Protein AF-A0A1B7MNK1-F1 (afdb_monomer)

pLDDT: mean 78.41, std 19.13, range [35.47, 97.81]

Organism: NCBI:txid1314800

Secondary structure (DSSP, 8-state):
-------------------------------PPPPPPGGGSPPSSHHHHHHHHHHHHHHHS-SSSHHHHHHHHSTTHHHHHHHHHHHHHHHHHHHHHHHHHHHHHHHHS--SSTT--TTSHHHHHHHHHHHHHHHHHHHHHHHHHHHHHHHTSHHHHHHHHH-HHHHHHHHHHHHHHHHHHHHHHHHHHHHHHHHHHH-S-HHHHHHHHHHHHHHHHHHHHHHS-HHHHHHHHHHHHS--------------------PPPP----------------PPPP-

Nearest PDB structures (foldseek):
  8dt0-assembly1_A  TM=6.162E-01  e=4.911E-01  synthetic construct

Solvent-accessible surface area (backbone atoms only — not comparable to full-atom values): 17306 Å² total; per-residue (Å²): 139,83,86,81,78,82,84,80,84,82,81,77,84,82,82,88,80,75,85,74,77,84,72,79,78,70,75,76,79,80,72,76,77,79,74,82,60,77,90,75,53,75,58,92,53,68,69,63,28,50,54,47,30,51,50,33,27,73,63,69,74,31,67,59,65,60,66,62,50,53,38,65,66,42,88,62,27,59,46,50,49,51,51,52,48,52,54,52,50,52,55,49,48,54,53,43,51,51,52,37,51,54,36,50,49,60,74,75,48,77,61,93,44,91,48,44,52,48,79,40,72,68,27,39,51,31,31,53,51,17,39,53,32,28,52,50,17,50,54,43,43,53,50,46,53,64,52,46,64,62,53,56,40,69,71,49,43,58,54,36,76,73,33,68,66,60,39,52,52,50,50,50,61,66,35,48,31,58,50,30,40,52,53,15,53,51,29,40,51,48,19,53,48,51,22,23,66,70,23,76,40,68,66,48,30,52,49,46,52,50,51,50,54,49,52,50,50,52,50,51,57,70,67,52,53,70,71,54,53,56,52,48,49,43,65,76,66,61,76,73,80,82,82,76,76,92,74,90,81,90,78,92,79,82,92,76,92,79,82,86,77,86,81,84,82,83,82,82,81,84,81,82,82,82,80,83,83,84,82,80,87,78,135

Radius of gyration: 29.91 Å; Cα contacts (8 Å, |Δi|>4): 159; chains: 1; bounding box: 69×70×80 Å

Sequence (283 aa):
MSSIIPYETIKHPIDENEALPLHKTRKPHVKRPKPLPVHWAPPPSFLPRVIFHTTCFCLTFHTTLDFMWEIFKEPKGWENFHVQYLVQLNQLSTVQGLVLTTVAVFITTSPPLKQINYGADSPYLLLSESLVFSLFGLLFQLYTSVVGQSYQKKKTFKALKRNRWLFLCHIMILSIPVYLFGISLLLLIFAISVTGFLSSSTSAKIFTGGTFALLFACLFASILPSPFYTRLYGLLWGKRNCDDNDSDDESDGEIHHEKGAGATVTVTTHEIHLKASSDPPSP

Foldseek 3Di:
DDDDDDDDDDDDDDPPDDPDPPPPPPPPPPDDDDDDDPVQDQDPDDPSNVVQQVLCCLLPVGSGCVVVVVLVVDDCSLLVVLVVLLVVLVVLLVVLVVLLVVLVCLQVDADPDPLQGLVPPQLNVLSVLLNVLSVVLNVLSVVCNVVSVVCSDPVNVVVCVVDVVSVSVNSVSSCSSVVSSVSSVVSNLVSQLVRQCSGPDPVSVCVNVVVVVVVVVVVVVVPPDPVVVVVVCCVVPVDPPPPDDDDDDDDDDDDDDDDDDDDDDDDDDDDDDDDDDDDDDDD

Mean predicted aligned error: 14.41 Å

Structure (mmCIF, N/CA/C/O backbone):
data_AF-A0A1B7MNK1-F1
#
_entry.id   AF-A0A1B7MNK1-F1
#
loop_
_atom_site.group_PDB
_atom_site.id
_atom_site.type_symbol
_atom_site.label_atom_id
_atom_site.label_alt_id
_atom_site.label_comp_id
_atom_site.label_asym_id
_atom_site.label_entity_id
_atom_site.label_seq_id
_atom_site.pdbx_PDB_ins_code
_atom_site.Cartn_x
_atom_site.Cartn_y
_atom_site.Cartn_z
_atom_site.occupancy
_atom_site.B_iso_or_equiv
_atom_site.auth_seq_id
_atom_site.auth_comp_id
_atom_site.auth_asym_id
_atom_site.auth_atom_id
_atom_site.pdbx_PDB_model_num
ATOM 1 N N . MET A 1 1 ? -26.422 45.254 -9.678 1.00 40.84 1 MET A N 1
ATOM 2 C CA . MET A 1 1 ? -26.303 46.122 -8.487 1.00 40.84 1 MET A CA 1
ATOM 3 C C . MET A 1 1 ? -25.877 45.237 -7.329 1.00 40.84 1 MET A C 1
ATOM 5 O O . MET A 1 1 ? -26.691 44.466 -6.846 1.00 40.84 1 MET A O 1
ATOM 9 N N . SER A 1 2 ? -24.582 45.236 -7.004 1.00 38.94 2 SER A N 1
ATOM 10 C CA . SER A 1 2 ? -23.985 44.346 -6.000 1.00 38.94 2 SER A CA 1
ATOM 11 C C . SER A 1 2 ? -23.776 45.139 -4.713 1.00 38.94 2 SER A C 1
ATOM 13 O O . SER A 1 2 ? -23.082 46.155 -4.743 1.00 38.94 2 SER A O 1
ATOM 15 N N . SER A 1 3 ? -24.425 44.740 -3.616 1.00 47.97 3 SER A N 1
ATOM 16 C CA . SER A 1 3 ? -24.285 45.408 -2.320 1.00 47.97 3 SER A CA 1
ATOM 17 C C . SER A 1 3 ? -23.033 44.898 -1.612 1.00 47.97 3 SER A C 1
ATOM 19 O O . SER A 1 3 ? -22.971 43.743 -1.191 1.00 47.97 3 SER A O 1
ATOM 21 N N . ILE A 1 4 ? -22.040 45.770 -1.484 1.00 52.22 4 ILE A N 1
ATOM 22 C CA . ILE A 1 4 ? -20.847 45.548 -0.671 1.00 52.22 4 ILE A CA 1
ATOM 23 C C . ILE A 1 4 ? -21.253 45.794 0.786 1.00 52.22 4 ILE A C 1
ATOM 25 O O . ILE A 1 4 ? -21.634 46.908 1.140 1.00 52.22 4 ILE A O 1
ATOM 29 N N . ILE A 1 5 ? -21.222 44.748 1.613 1.00 56.06 5 ILE A N 1
ATOM 30 C CA . ILE A 1 5 ? -21.442 44.851 3.060 1.00 56.06 5 ILE A CA 1
ATOM 31 C C . ILE A 1 5 ? -20.101 45.250 3.699 1.00 56.06 5 ILE A C 1
ATOM 33 O O . ILE A 1 5 ? -19.109 44.552 3.476 1.00 56.06 5 ILE A O 1
ATOM 37 N N . PRO A 1 6 ? -20.026 46.359 4.454 1.00 58.28 6 PRO A N 1
ATOM 38 C CA . PRO A 1 6 ? -18.800 46.773 5.119 1.00 58.28 6 PRO A CA 1
ATOM 39 C C . PRO A 1 6 ? -18.546 45.900 6.354 1.00 58.28 6 PRO A C 1
ATOM 41 O O . PRO A 1 6 ? -19.451 45.642 7.145 1.00 58.28 6 PRO A O 1
ATOM 44 N N . TYR A 1 7 ? -17.304 45.449 6.519 1.00 48.06 7 TYR A N 1
ATOM 45 C CA . TYR A 1 7 ? -16.867 44.727 7.710 1.00 48.06 7 TYR A CA 1
ATOM 46 C C . TYR A 1 7 ? -16.604 45.724 8.848 1.00 48.06 7 TYR A C 1
ATOM 48 O O . TYR A 1 7 ? -15.713 46.566 8.746 1.00 48.06 7 TYR A O 1
ATOM 56 N N . GLU A 1 8 ? -17.387 45.633 9.925 1.00 56.28 8 GLU A N 1
ATOM 57 C CA . GLU A 1 8 ? -17.136 46.345 11.180 1.00 56.28 8 GLU A CA 1
ATOM 58 C C . GLU A 1 8 ? -15.949 45.721 11.925 1.00 56.28 8 GLU A C 1
ATOM 60 O O . GLU A 1 8 ? -15.958 44.551 12.314 1.00 56.28 8 GLU A O 1
ATOM 65 N N . THR A 1 9 ? -14.922 46.534 12.154 1.00 58.75 9 THR A N 1
ATOM 66 C CA . THR A 1 9 ? -13.765 46.202 12.985 1.00 58.75 9 THR A CA 1
ATOM 67 C C . THR A 1 9 ? -14.150 46.301 14.463 1.00 58.75 9 THR A C 1
ATOM 69 O O . THR A 1 9 ? -14.104 47.379 15.058 1.00 58.75 9 THR A O 1
ATOM 72 N N . ILE A 1 10 ? -14.517 45.173 15.073 1.00 57.78 10 ILE A N 1
ATOM 73 C CA . ILE A 1 10 ? -14.761 45.069 16.518 1.00 57.78 10 ILE A CA 1
ATOM 74 C C . ILE A 1 10 ? -13.413 45.128 17.251 1.00 57.78 10 ILE A C 1
ATOM 76 O O . ILE A 1 10 ? -12.628 44.181 17.226 1.00 57.78 10 ILE A O 1
ATOM 80 N N . LYS A 1 11 ? -13.136 46.256 17.914 1.00 50.50 11 LYS A N 1
ATOM 81 C CA . LYS A 1 11 ? -12.037 46.391 18.880 1.00 50.50 11 LYS A CA 1
ATOM 82 C C . LYS A 1 11 ? -12.485 45.801 20.217 1.00 50.50 11 LYS A C 1
ATOM 84 O O . LYS A 1 11 ? -13.277 46.420 20.921 1.00 50.50 11 LYS A O 1
ATOM 89 N N . HIS A 1 12 ? -11.974 44.624 20.570 1.00 48.66 12 HIS A N 1
ATOM 90 C CA . HIS A 1 12 ? -12.093 44.111 21.933 1.00 48.66 12 HIS A CA 1
ATOM 91 C C . HIS A 1 12 ? -11.050 44.788 22.840 1.00 48.66 12 HIS A C 1
ATOM 93 O O . HIS A 1 12 ? -9.867 44.786 22.489 1.00 48.66 12 HIS A O 1
ATOM 99 N N . PRO A 1 13 ? -11.453 45.373 23.982 1.00 59.75 13 PRO A N 1
ATOM 100 C CA . PRO A 1 13 ? -10.511 45.820 24.997 1.00 59.75 13 PRO A CA 1
ATOM 101 C C . PRO A 1 13 ? -9.833 44.600 25.631 1.00 59.75 13 PRO A C 1
ATOM 103 O O . PRO A 1 13 ? -10.493 43.639 26.026 1.00 59.75 13 PRO A O 1
ATOM 106 N N . ILE A 1 14 ? -8.504 44.636 25.671 1.00 49.47 14 ILE A N 1
ATOM 107 C CA . ILE A 1 14 ? -7.670 43.665 26.376 1.00 49.47 14 ILE A CA 1
ATOM 108 C C . ILE A 1 14 ? -7.690 44.076 27.849 1.00 49.47 14 ILE A C 1
ATOM 110 O O . ILE A 1 14 ? -7.059 45.064 28.218 1.00 49.47 14 ILE A O 1
ATOM 114 N N . ASP A 1 15 ? -8.443 43.342 28.668 1.00 49.81 15 ASP A N 1
ATOM 115 C CA . ASP A 1 15 ? -8.339 43.408 30.126 1.00 49.81 15 ASP A CA 1
ATOM 116 C C . ASP A 1 15 ? -7.044 42.696 30.555 1.00 49.81 15 ASP A C 1
ATOM 118 O O . ASP A 1 15 ? -6.983 41.477 30.728 1.00 49.81 15 ASP A O 1
ATOM 122 N N . GLU A 1 16 ? -5.970 43.471 30.694 1.00 56.06 16 GLU A N 1
ATOM 123 C CA . GLU A 1 16 ? -4.826 43.110 31.527 1.00 56.06 16 GLU A CA 1
ATOM 124 C C . GLU A 1 16 ? -5.269 43.238 32.987 1.00 56.06 16 GLU A C 1
ATOM 126 O O . GLU A 1 16 ? -5.328 44.357 33.483 1.00 56.06 16 GLU A O 1
ATOM 131 N N . ASN A 1 17 ? -5.647 42.134 33.647 1.00 55.41 17 ASN A N 1
ATOM 132 C CA . ASN A 1 17 ? -5.509 41.877 35.098 1.00 55.41 17 ASN A CA 1
ATOM 133 C C . ASN A 1 17 ? -6.449 40.746 35.566 1.00 55.41 17 ASN A C 1
ATOM 135 O O . ASN A 1 17 ? -7.347 40.956 36.377 1.00 55.41 17 ASN A O 1
ATOM 139 N N . GLU A 1 18 ? -6.199 39.508 35.135 1.00 47.47 18 GLU A N 1
ATOM 140 C CA . GLU A 1 18 ? -6.651 38.328 35.883 1.00 47.47 18 GLU A CA 1
ATOM 141 C C . GLU A 1 18 ? -5.433 37.480 36.252 1.00 47.47 18 GLU A C 1
ATOM 143 O O . GLU A 1 18 ? -4.894 36.707 35.459 1.00 47.47 18 GLU A O 1
ATOM 148 N N . ALA A 1 19 ? -4.969 37.659 37.489 1.00 52.66 19 ALA A N 1
ATOM 149 C CA . ALA A 1 19 ? -3.999 36.777 38.112 1.00 52.66 19 ALA A CA 1
ATOM 150 C C . ALA A 1 19 ? -4.615 35.373 38.222 1.00 52.66 19 ALA A C 1
ATOM 152 O O . ALA A 1 19 ? -5.441 35.104 39.096 1.00 52.66 19 ALA A O 1
ATOM 153 N N . LEU A 1 20 ? -4.224 34.487 37.301 1.00 51.88 20 LEU A N 1
ATOM 154 C CA . LEU A 1 20 ? -4.675 33.101 37.263 1.00 51.88 20 LEU A CA 1
ATOM 155 C C . LEU A 1 20 ? -4.363 32.406 38.602 1.00 51.88 20 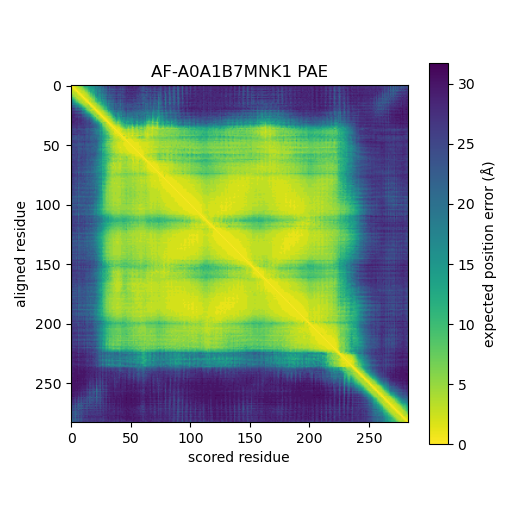LEU A C 1
ATOM 157 O O . LEU A 1 20 ? -3.194 32.341 39.000 1.00 51.88 20 LEU A O 1
ATOM 161 N N . PRO A 1 21 ? -5.361 31.822 39.288 1.00 51.44 21 PRO A N 1
ATOM 162 C CA . PRO A 1 21 ? -5.104 31.009 40.461 1.00 51.44 21 PRO A CA 1
ATOM 163 C C . PRO A 1 21 ? -4.260 29.801 40.052 1.00 51.44 21 PRO A C 1
ATOM 165 O O . PRO A 1 21 ? -4.599 29.063 39.124 1.00 51.44 21 PRO A O 1
ATOM 168 N N . LEU A 1 22 ? -3.148 29.614 40.767 1.00 56.94 22 LEU A N 1
ATOM 169 C CA . LEU A 1 22 ? -2.200 28.515 40.628 1.00 56.94 22 LEU A CA 1
ATOM 170 C C . LEU A 1 22 ? -2.946 27.175 40.767 1.00 56.94 22 LEU A C 1
ATOM 172 O O . LEU A 1 22 ? -3.154 26.649 41.864 1.00 56.94 22 LEU A O 1
ATOM 176 N N . HIS A 1 23 ? -3.407 26.642 39.636 1.00 49.22 23 HIS A N 1
ATOM 177 C CA . HIS A 1 23 ? -4.161 25.403 39.563 1.00 49.22 23 HIS A CA 1
ATOM 178 C C . HIS A 1 23 ? -3.249 24.261 40.012 1.00 49.22 23 HIS A C 1
ATOM 180 O O . HIS A 1 23 ? -2.377 23.799 39.279 1.00 49.22 23 HIS A O 1
ATOM 186 N N . LYS A 1 24 ? -3.463 23.802 41.247 1.00 53.22 24 LYS A N 1
ATOM 187 C CA . LYS A 1 24 ? -2.860 22.599 41.823 1.00 53.22 24 LYS A CA 1
ATOM 188 C C . LYS A 1 24 ? -3.076 21.444 40.841 1.00 53.22 24 LYS A C 1
ATOM 190 O O . LYS A 1 24 ? -4.183 20.913 40.732 1.00 53.22 24 LYS A O 1
ATOM 195 N N . THR A 1 25 ? -2.033 21.089 40.094 1.00 50.47 25 THR A N 1
ATOM 196 C CA . THR A 1 25 ? -2.020 20.029 39.084 1.00 50.47 25 THR A CA 1
ATOM 197 C C . THR A 1 25 ? -2.266 18.695 39.777 1.00 50.47 25 THR A C 1
ATOM 199 O O . THR A 1 25 ? -1.365 18.011 40.261 1.00 50.47 25 THR A O 1
ATOM 202 N N . ARG A 1 26 ? -3.547 18.334 39.880 1.00 49.62 26 ARG A N 1
ATOM 203 C CA . ARG A 1 26 ? -4.002 17.030 40.349 1.00 49.62 26 ARG A CA 1
ATOM 204 C C . ARG A 1 26 ? -3.436 15.999 39.382 1.00 49.62 26 ARG A C 1
ATOM 206 O O . ARG A 1 26 ? -3.915 15.897 38.256 1.00 49.62 26 ARG A O 1
ATOM 213 N N . LYS A 1 27 ? -2.398 15.271 39.816 1.00 50.72 27 LYS A N 1
ATOM 214 C CA . LYS A 1 27 ? -1.793 14.182 39.041 1.00 50.72 27 LYS A CA 1
ATOM 215 C C . LYS A 1 27 ? -2.929 13.298 38.511 1.00 50.72 27 LYS A C 1
ATOM 217 O O . LYS A 1 27 ? -3.708 12.793 39.328 1.00 50.72 27 LYS A O 1
ATOM 222 N N . PRO A 1 28 ? -3.096 13.170 37.183 1.00 58.56 28 PRO A N 1
ATOM 223 C CA . PRO A 1 28 ? -4.187 12.397 36.625 1.00 58.56 28 PRO A CA 1
ATOM 224 C C . PRO A 1 28 ? -4.051 10.973 37.151 1.00 58.56 28 PRO A C 1
ATOM 226 O O . PRO A 1 28 ? -3.015 10.332 36.986 1.00 58.56 28 PRO A O 1
ATOM 229 N N . HIS A 1 29 ? -5.085 10.495 37.845 1.00 55.25 29 HIS A N 1
ATOM 230 C CA . HIS A 1 29 ? -5.171 9.096 38.232 1.00 55.25 29 HIS A CA 1
ATOM 231 C C . HIS A 1 29 ? -5.071 8.266 36.953 1.00 55.25 29 HIS A C 1
ATOM 233 O O . HIS A 1 29 ? -6.020 8.219 36.167 1.00 55.25 29 HIS A O 1
ATOM 239 N N . VAL A 1 30 ? -3.918 7.627 36.749 1.00 63.84 30 VAL A N 1
ATOM 240 C CA . VAL A 1 30 ? -3.686 6.687 35.655 1.00 63.84 30 VAL A CA 1
ATOM 241 C C . VAL A 1 30 ? -4.587 5.485 35.919 1.00 63.84 30 VAL A C 1
ATOM 243 O O . VAL A 1 30 ? -4.240 4.552 36.644 1.00 63.84 30 VAL A O 1
ATOM 246 N N . LYS A 1 31 ? -5.819 5.546 35.407 1.00 66.12 31 LYS A N 1
ATOM 247 C CA . LYS A 1 31 ? -6.747 4.418 35.440 1.00 66.12 31 LYS A CA 1
ATOM 248 C C . LYS A 1 31 ? -6.097 3.304 34.635 1.00 66.12 31 LYS A C 1
ATOM 250 O O . LYS A 1 31 ? -5.937 3.443 33.425 1.00 66.12 31 LYS A O 1
ATOM 255 N N . ARG A 1 32 ? -5.722 2.212 35.312 1.00 64.56 32 ARG A N 1
ATOM 256 C CA . ARG A 1 32 ? -5.193 1.022 34.639 1.00 64.56 32 ARG A CA 1
ATOM 257 C C . ARG A 1 32 ? -6.151 0.629 33.506 1.00 64.56 32 ARG A C 1
ATOM 259 O O . ARG A 1 32 ? -7.367 0.583 33.738 1.00 64.56 32 ARG A O 1
ATOM 266 N N . PRO A 1 33 ? -5.638 0.378 32.293 1.00 62.59 33 PRO A N 1
ATOM 267 C CA . PRO A 1 33 ? -6.476 0.057 31.153 1.00 62.59 33 PRO A CA 1
ATOM 268 C C . PRO A 1 33 ? -7.289 -1.202 31.459 1.00 62.59 33 PRO A C 1
ATOM 270 O O . PRO A 1 33 ? -6.746 -2.234 31.844 1.00 62.59 33 PRO A O 1
ATOM 273 N N . LYS A 1 34 ? -8.617 -1.115 31.298 1.00 75.69 34 LYS A N 1
ATOM 274 C CA . LYS A 1 34 ? -9.491 -2.288 31.439 1.00 75.69 34 LYS A CA 1
ATOM 275 C C . LYS A 1 34 ? -9.033 -3.371 30.446 1.00 75.69 34 LYS A C 1
ATOM 277 O O . LYS A 1 34 ? -8.831 -3.022 29.275 1.00 75.69 34 LYS A O 1
ATOM 282 N N . PRO A 1 35 ? -8.877 -4.634 30.878 1.00 79.38 35 PRO A N 1
ATOM 283 C CA . PRO A 1 35 ? -8.404 -5.710 30.010 1.00 79.38 35 PRO A CA 1
ATOM 284 C C . PRO A 1 35 ? -9.359 -5.938 28.828 1.00 79.38 35 PRO A C 1
ATOM 286 O O . PRO A 1 35 ? -10.529 -5.533 28.878 1.00 79.38 35 PRO A O 1
ATOM 289 N N . LEU A 1 36 ? -8.860 -6.552 27.748 1.00 81.94 36 LEU A N 1
ATOM 290 C CA . LEU A 1 36 ? -9.720 -6.966 26.639 1.00 81.94 36 LEU A CA 1
ATOM 291 C C . LEU A 1 36 ? -10.778 -7.962 27.135 1.00 81.94 36 LEU A C 1
ATOM 293 O O . LEU A 1 36 ? -10.483 -8.800 27.991 1.00 81.94 36 LEU A O 1
ATOM 297 N N . PRO A 1 37 ? -12.010 -7.913 26.602 1.00 85.06 37 PRO A N 1
ATOM 298 C CA . PRO A 1 37 ? -13.009 -8.916 26.922 1.00 85.06 37 PRO A CA 1
ATOM 299 C C . PRO A 1 37 ? -12.541 -10.292 26.433 1.00 85.06 37 PRO A C 1
ATOM 301 O O . PRO A 1 37 ? -12.018 -10.411 25.328 1.00 85.06 37 PRO A O 1
ATOM 304 N N . VAL A 1 38 ? -12.806 -11.341 27.214 1.00 87.88 38 VAL A N 1
ATOM 305 C CA . VAL A 1 38 ? -12.334 -12.716 26.948 1.00 87.88 38 VAL A CA 1
ATOM 306 C C . VAL A 1 38 ? -12.685 -13.211 25.535 1.00 87.88 38 VAL A C 1
ATOM 308 O O . VAL A 1 38 ? -11.881 -13.879 24.896 1.00 87.88 38 VAL A O 1
ATOM 311 N N . HIS A 1 39 ? -13.841 -12.823 24.986 1.00 85.50 39 HIS A N 1
ATOM 312 C CA . HIS A 1 39 ? -14.271 -13.229 23.639 1.00 85.50 39 HIS A CA 1
ATOM 313 C C . HIS A 1 39 ? -13.462 -12.599 22.481 1.00 85.50 39 HIS A C 1
ATOM 315 O O . HIS A 1 39 ? -13.566 -13.046 21.335 1.00 85.50 39 HIS A O 1
ATOM 321 N N . TRP A 1 40 ? -12.640 -11.583 22.761 1.00 84.19 40 TRP A N 1
ATOM 322 C CA . TRP A 1 40 ? -11.712 -10.974 21.800 1.00 84.19 40 TRP A CA 1
ATOM 323 C C . TRP A 1 40 ? -10.315 -11.599 21.831 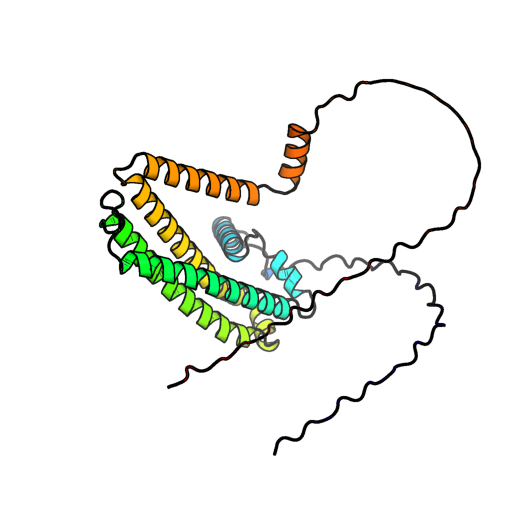1.00 84.19 40 TRP A C 1
ATOM 325 O O . TRP A 1 40 ? -9.516 -11.322 20.937 1.00 84.19 40 TRP A O 1
ATOM 335 N N . ALA A 1 41 ? -10.025 -12.460 22.811 1.00 87.00 41 ALA A N 1
ATOM 336 C CA . ALA A 1 41 ? -8.741 -13.139 22.911 1.00 87.00 41 ALA A CA 1
ATOM 337 C C . ALA A 1 41 ? -8.488 -14.043 21.686 1.00 87.00 41 ALA A C 1
ATOM 339 O O . ALA A 1 41 ? -9.436 -14.572 21.089 1.00 87.00 41 ALA A O 1
ATOM 340 N N . PRO A 1 42 ? -7.226 -14.232 21.266 1.00 87.19 42 PRO A N 1
ATOM 341 C CA . PRO A 1 42 ? -6.898 -15.171 20.200 1.00 87.19 42 PRO A CA 1
ATOM 342 C C . PRO A 1 42 ? -7.420 -16.579 20.538 1.00 87.19 42 PRO A C 1
ATOM 344 O O . PRO A 1 42 ? -7.437 -16.964 21.710 1.00 87.19 42 PRO A O 1
ATOM 347 N N . PRO A 1 43 ? -7.867 -17.354 19.535 1.00 88.75 43 PRO A N 1
ATOM 348 C CA . PRO A 1 43 ? -8.314 -18.721 19.769 1.00 88.75 43 PRO A CA 1
ATOM 349 C C . PRO A 1 43 ? -7.177 -19.565 20.382 1.00 88.75 43 PRO A C 1
ATOM 351 O O . PRO A 1 43 ? -5.999 -19.347 20.074 1.00 88.75 43 PRO A O 1
ATOM 354 N N . PRO A 1 44 ? -7.497 -20.527 21.267 1.00 91.06 44 PRO A N 1
ATOM 355 C CA . PRO A 1 44 ? -6.480 -21.268 22.007 1.00 91.06 44 PRO A CA 1
ATOM 356 C C . PRO A 1 44 ? -5.662 -22.207 21.112 1.00 91.06 44 PRO A C 1
ATOM 358 O O . PRO A 1 44 ? -4.483 -22.416 21.389 1.00 91.06 44 PRO A O 1
ATOM 361 N N . SER A 1 45 ? -6.244 -22.725 20.029 1.00 94.56 45 SER A N 1
ATOM 362 C CA . SER A 1 45 ? -5.595 -23.648 19.095 1.00 94.56 45 SER A CA 1
ATOM 363 C C . SER A 1 45 ? -4.563 -22.960 18.193 1.00 94.56 45 SER A C 1
ATOM 365 O O . SER A 1 45 ? -4.743 -21.819 17.774 1.00 94.56 45 SER A O 1
ATOM 367 N N . PHE A 1 46 ? -3.475 -23.673 17.876 1.00 92.38 46 PHE A N 1
ATOM 368 C CA . PHE A 1 46 ? -2.315 -23.128 17.157 1.00 92.38 46 PHE A CA 1
ATOM 369 C C . PHE A 1 46 ? -2.667 -22.572 15.770 1.00 92.38 46 PHE A C 1
ATOM 371 O O . PHE A 1 46 ? -2.395 -21.412 15.481 1.00 92.38 46 PHE A O 1
ATOM 378 N N . LEU A 1 47 ? -3.323 -23.373 14.930 1.00 92.38 47 LEU A N 1
ATOM 379 C CA . LEU A 1 47 ? -3.613 -23.009 13.542 1.00 92.38 47 LEU A CA 1
ATOM 380 C C . LEU A 1 47 ? -4.506 -21.754 13.411 1.00 92.38 47 LEU A C 1
ATOM 382 O O . LEU A 1 47 ? -4.097 -20.802 12.746 1.00 92.38 47 LEU A O 1
ATOM 386 N N . PRO A 1 48 ? -5.664 -21.651 14.090 1.00 88.75 48 PRO A N 1
ATOM 387 C CA . PRO A 1 48 ? -6.465 -20.430 14.035 1.00 88.75 48 PRO A CA 1
ATOM 388 C C . PRO A 1 48 ? -5.825 -19.260 14.790 1.00 88.75 48 PRO A C 1
ATOM 390 O O . PRO A 1 48 ? -6.138 -18.112 14.483 1.00 88.75 48 PRO A O 1
ATOM 393 N N . ARG A 1 49 ? -4.917 -19.507 15.745 1.00 90.31 49 ARG A N 1
ATOM 394 C CA . ARG A 1 49 ? -4.122 -18.446 16.379 1.00 90.31 49 ARG A CA 1
ATOM 395 C C . ARG A 1 49 ? -3.160 -17.815 15.378 1.00 90.31 49 ARG A C 1
ATOM 397 O O . ARG A 1 49 ? -3.100 -16.592 15.306 1.00 90.31 49 ARG A O 1
ATOM 404 N N . VAL A 1 50 ? -2.454 -18.627 14.590 1.00 89.31 50 VAL A N 1
ATOM 405 C CA . VAL A 1 50 ? -1.578 -18.139 13.515 1.00 89.31 50 VAL A CA 1
ATOM 406 C C . VAL A 1 50 ? -2.395 -17.364 12.488 1.00 89.31 50 VAL A C 1
ATOM 408 O O . VAL A 1 50 ? -2.081 -16.209 12.239 1.00 89.31 50 VAL A O 1
ATOM 411 N N . ILE A 1 51 ? -3.502 -17.930 11.989 1.00 88.00 51 ILE A N 1
ATOM 412 C CA . ILE A 1 51 ? -4.388 -17.234 11.037 1.00 88.00 51 ILE A CA 1
ATOM 413 C C . ILE A 1 51 ? -4.868 -15.900 11.613 1.00 88.00 51 ILE A C 1
ATOM 415 O O . ILE A 1 51 ? -4.858 -14.890 10.913 1.00 88.00 51 ILE A O 1
ATOM 419 N N . PHE A 1 52 ? -5.261 -15.868 12.888 1.00 87.06 52 PHE A N 1
ATOM 420 C CA . PHE A 1 52 ? -5.701 -14.645 13.549 1.00 87.06 52 PHE A CA 1
ATOM 421 C C . PHE A 1 52 ? -4.587 -13.597 13.624 1.00 87.06 52 PHE A C 1
ATOM 423 O O . PHE A 1 52 ? -4.824 -12.455 13.245 1.00 87.06 52 PHE A O 1
ATOM 430 N N . HIS A 1 53 ? -3.379 -13.970 14.055 1.00 87.75 53 HIS A N 1
ATOM 431 C CA . HIS A 1 53 ? -2.249 -13.041 14.123 1.00 87.75 53 HIS A CA 1
ATOM 432 C C . HIS A 1 53 ? -1.802 -12.566 12.746 1.00 87.75 53 HIS A C 1
ATOM 434 O O . HIS A 1 53 ? -1.540 -11.380 12.592 1.00 87.75 53 HIS A O 1
ATOM 440 N N . THR A 1 54 ? -1.758 -13.449 11.748 1.00 85.19 54 THR A N 1
ATOM 441 C CA . THR A 1 54 ? -1.465 -13.074 10.362 1.00 85.19 54 THR A CA 1
ATOM 442 C C . THR A 1 54 ? -2.520 -12.111 9.843 1.00 85.19 54 THR A C 1
ATOM 444 O O . THR A 1 54 ? -2.172 -11.072 9.305 1.00 85.19 54 THR A O 1
ATOM 447 N N . THR A 1 55 ? -3.803 -12.394 10.075 1.00 84.75 55 THR A N 1
ATOM 448 C CA . THR A 1 55 ? -4.898 -11.505 9.668 1.00 84.75 55 THR A CA 1
ATOM 449 C C . THR A 1 55 ? -4.777 -10.151 10.361 1.00 84.75 55 THR A C 1
ATOM 451 O O . THR A 1 55 ? -4.800 -9.130 9.690 1.00 84.75 55 THR A O 1
ATOM 454 N N . CYS A 1 56 ? -4.579 -10.110 11.681 1.00 85.31 56 CYS A N 1
ATOM 455 C CA . CYS A 1 56 ? -4.359 -8.858 12.407 1.00 85.31 56 CYS A CA 1
ATOM 456 C C . CYS A 1 56 ? -3.141 -8.099 11.874 1.00 85.31 56 CYS A C 1
ATOM 458 O O . CYS A 1 56 ? -3.263 -6.923 11.558 1.00 85.31 56 CYS A O 1
ATOM 460 N N . PHE A 1 57 ? -2.010 -8.778 11.691 1.00 85.94 57 PHE A N 1
ATOM 461 C CA . PHE A 1 57 ? -0.788 -8.162 11.191 1.00 85.94 57 PHE A CA 1
ATOM 462 C C . PHE A 1 57 ? -0.974 -7.589 9.788 1.00 85.94 57 PHE A C 1
ATOM 464 O O . PHE A 1 57 ? -0.618 -6.444 9.546 1.00 85.94 57 PHE A O 1
ATOM 471 N N . CYS A 1 58 ? -1.581 -8.348 8.881 1.00 80.75 58 CYS A N 1
ATOM 472 C CA . CYS A 1 58 ? -1.911 -7.867 7.551 1.00 80.75 58 CYS A CA 1
ATOM 473 C C . CYS A 1 58 ? -2.789 -6.607 7.650 1.00 80.75 58 CYS A C 1
ATOM 475 O O . CYS A 1 58 ? -2.488 -5.598 7.016 1.00 80.75 58 CYS A O 1
ATOM 477 N N . LEU A 1 59 ? -3.840 -6.648 8.466 1.00 81.62 59 LEU A N 1
ATOM 478 C CA . LEU A 1 59 ? -4.865 -5.611 8.531 1.00 81.62 59 LEU A CA 1
ATOM 479 C C . LEU A 1 59 ? -4.439 -4.316 9.222 1.00 81.62 59 LEU A C 1
ATOM 481 O O . LEU A 1 59 ? -4.854 -3.238 8.804 1.00 81.62 59 LEU A O 1
ATOM 485 N N . THR A 1 60 ? -3.701 -4.421 10.323 1.00 79.44 60 THR A N 1
ATOM 486 C CA . THR A 1 60 ? -3.392 -3.290 11.206 1.00 79.44 60 THR A CA 1
ATOM 487 C C . THR A 1 60 ? -1.897 -3.055 11.363 1.00 79.44 60 THR A C 1
ATOM 489 O O . THR A 1 60 ? -1.524 -2.137 12.081 1.00 79.44 60 THR A O 1
ATOM 492 N N . PHE A 1 61 ? -1.037 -3.880 10.755 1.00 80.81 61 PHE A N 1
ATOM 493 C CA . PHE A 1 61 ? 0.405 -3.937 11.039 1.00 80.81 61 PHE A CA 1
ATOM 494 C C . PHE A 1 61 ? 0.734 -4.230 12.514 1.00 80.81 61 PHE A C 1
ATOM 496 O O . PHE A 1 61 ? 1.883 -4.125 12.940 1.00 80.81 61 PHE A O 1
ATOM 503 N N . HIS A 1 62 ? -0.259 -4.677 13.292 1.00 84.12 62 HIS A N 1
ATOM 504 C CA . HIS A 1 62 ? -0.109 -5.096 14.678 1.00 84.12 62 HIS A CA 1
ATOM 505 C C . HIS A 1 62 ? -0.491 -6.566 14.826 1.00 84.12 62 HIS A C 1
ATOM 507 O O . HIS A 1 62 ? -1.486 -7.040 14.284 1.00 84.12 62 HIS A O 1
ATOM 513 N N . THR A 1 63 ? 0.287 -7.306 15.609 1.00 82.31 63 THR A N 1
ATOM 514 C CA . THR A 1 63 ? 0.019 -8.727 15.865 1.00 82.31 63 THR A CA 1
ATOM 515 C C . THR A 1 63 ? -1.192 -8.939 16.773 1.00 82.31 63 THR A C 1
ATOM 517 O O . THR A 1 63 ? -1.771 -10.024 16.765 1.00 82.31 63 THR A O 1
ATOM 520 N N . THR A 1 64 ? -1.613 -7.929 17.540 1.00 84.44 64 THR A N 1
ATOM 521 C CA . THR A 1 64 ? -2.755 -8.007 18.459 1.00 84.44 64 THR A CA 1
ATOM 522 C C . THR A 1 64 ? -3.805 -6.936 18.162 1.00 84.44 64 THR A C 1
ATOM 524 O O . THR A 1 64 ? -3.536 -5.906 17.547 1.00 84.44 64 THR A O 1
ATOM 527 N N . LEU A 1 65 ? -5.036 -7.177 18.626 1.00 84.69 65 LEU A N 1
ATOM 528 C CA . LEU A 1 65 ? -6.138 -6.209 18.548 1.00 84.69 65 LEU A CA 1
ATOM 529 C C . LEU A 1 65 ? -6.102 -5.165 19.673 1.00 84.69 65 LEU A C 1
ATOM 531 O O . LEU A 1 65 ? -7.046 -4.386 19.804 1.00 84.69 65 LEU A O 1
ATOM 535 N N . ASP A 1 66 ? -5.044 -5.145 20.484 1.00 86.88 66 ASP A N 1
ATOM 536 C CA . ASP A 1 66 ? -4.956 -4.265 21.650 1.00 86.88 66 ASP A CA 1
ATOM 537 C C . ASP A 1 66 ? -4.999 -2.795 21.230 1.00 86.88 66 ASP A C 1
ATOM 539 O O . ASP A 1 66 ? -5.783 -2.028 21.784 1.00 86.88 66 ASP A O 1
ATOM 543 N N . PHE A 1 67 ? -4.278 -2.449 20.161 1.00 85.31 67 PHE A N 1
ATOM 544 C CA . PHE A 1 67 ? -4.307 -1.124 19.543 1.00 85.31 67 PHE A CA 1
ATOM 545 C C . PHE A 1 67 ? -5.730 -0.691 19.142 1.00 85.31 67 PHE A C 1
ATOM 547 O O . PHE A 1 67 ? -6.206 0.376 19.524 1.00 85.31 67 PHE A O 1
ATOM 554 N N . MET A 1 68 ? -6.472 -1.555 18.438 1.00 87.12 68 MET A N 1
ATOM 555 C CA . MET A 1 68 ? -7.859 -1.253 18.052 1.00 87.12 68 MET A CA 1
ATOM 556 C C . MET A 1 68 ? -8.780 -1.134 19.270 1.00 87.12 68 MET A C 1
ATOM 558 O O . MET A 1 68 ? -9.714 -0.331 19.286 1.00 87.12 68 MET A O 1
ATOM 562 N N . TRP A 1 69 ? -8.524 -1.919 20.316 1.00 87.94 69 TRP A N 1
ATOM 563 C CA . TRP A 1 69 ? -9.291 -1.840 21.551 1.00 87.94 69 TRP A CA 1
ATOM 564 C C . TRP A 1 69 ? -9.047 -0.534 22.311 1.00 87.94 69 TRP A C 1
ATOM 566 O O . TRP A 1 69 ? -9.979 -0.010 22.926 1.00 87.94 69 TRP A O 1
ATOM 576 N N . GLU A 1 70 ? -7.831 0.010 22.263 1.00 88.25 70 GLU A N 1
ATOM 577 C CA . GLU A 1 70 ? -7.513 1.335 22.805 1.00 88.25 70 GLU A CA 1
ATOM 578 C C . GLU A 1 70 ? -8.307 2.429 22.091 1.00 88.25 70 GLU A C 1
ATOM 580 O O . GLU A 1 70 ? -9.015 3.188 22.757 1.00 88.25 70 GLU A O 1
ATOM 585 N N . ILE A 1 71 ? -8.350 2.398 20.757 1.00 88.31 71 ILE A N 1
ATOM 586 C CA . ILE A 1 71 ? -9.181 3.306 19.948 1.00 88.31 71 ILE A CA 1
ATOM 587 C C . ILE A 1 71 ? -10.663 3.219 20.355 1.00 88.31 71 ILE A C 1
ATOM 589 O O . ILE A 1 71 ? -11.365 4.226 20.426 1.00 88.31 71 ILE A O 1
ATOM 593 N N . PHE A 1 72 ? -11.178 2.026 20.674 1.00 88.12 72 PHE A N 1
ATOM 594 C CA . PHE A 1 72 ? -12.585 1.863 21.077 1.00 88.12 72 PHE A CA 1
ATOM 595 C C . PHE A 1 72 ? -12.901 2.340 22.491 1.00 88.12 72 PHE A C 1
ATOM 597 O O . PHE A 1 72 ? -14.085 2.479 22.830 1.00 88.12 72 PHE A O 1
ATOM 604 N N . LYS A 1 73 ? -11.890 2.494 23.349 1.00 86.94 73 LYS A N 1
ATOM 605 C CA . LYS A 1 73 ? -12.069 3.012 24.710 1.00 86.94 73 LYS A CA 1
ATOM 606 C C . LYS A 1 73 ? -12.197 4.524 24.712 1.00 86.94 73 LYS A C 1
ATOM 608 O O . LYS A 1 73 ? -12.902 5.054 25.572 1.00 86.94 73 LYS A O 1
ATOM 613 N N . GLU A 1 74 ? -11.528 5.197 23.786 1.00 88.56 74 GLU A N 1
ATOM 614 C CA . GLU A 1 74 ? -11.563 6.647 23.707 1.00 88.56 74 GLU A CA 1
ATOM 615 C C . GLU A 1 74 ? -12.955 7.150 23.297 1.00 88.56 74 GLU A C 1
ATOM 617 O O . GLU A 1 74 ? -13.588 6.611 22.376 1.00 88.56 74 GLU A O 1
ATOM 622 N N . PRO A 1 75 ? -13.477 8.193 23.967 1.00 87.44 75 PRO A N 1
ATOM 623 C CA . PRO A 1 75 ? -14.716 8.819 23.540 1.00 87.44 75 PRO A CA 1
ATOM 624 C C . PRO A 1 75 ? -14.518 9.386 22.131 1.00 87.44 75 PRO A C 1
ATOM 626 O O . PRO A 1 75 ? -13.642 10.212 21.912 1.00 87.44 75 PRO A O 1
ATOM 629 N N . LYS A 1 76 ? -15.348 8.943 21.179 1.00 89.06 76 LYS A N 1
ATOM 630 C CA . LYS A 1 76 ? -15.225 9.254 19.739 1.00 89.06 76 LYS A CA 1
ATOM 631 C C . LYS A 1 76 ? -13.972 8.685 19.050 1.00 89.06 76 LYS A C 1
ATOM 633 O O . LYS A 1 76 ? -13.762 8.998 17.884 1.00 89.06 76 LYS A O 1
ATOM 638 N N . GLY A 1 77 ? -13.199 7.800 19.687 1.00 90.81 77 GLY A N 1
ATOM 639 C CA . GLY A 1 77 ? -11.996 7.224 19.069 1.00 90.81 77 GLY A CA 1
ATOM 640 C C . GLY A 1 77 ? -12.289 6.483 17.760 1.00 90.81 77 GLY A C 1
ATOM 641 O O . GLY A 1 77 ? -11.578 6.661 16.780 1.00 90.81 77 GLY A O 1
ATOM 642 N N . TRP A 1 78 ? -13.410 5.754 17.684 1.00 90.25 78 TRP A N 1
ATOM 643 C CA . TRP A 1 78 ? -13.871 5.111 16.441 1.00 90.25 78 TRP A CA 1
ATOM 644 C C . TRP A 1 78 ? -14.175 6.095 15.305 1.00 90.25 78 TRP A C 1
ATOM 646 O O . TRP A 1 78 ? -13.822 5.859 14.153 1.00 90.25 78 TRP A O 1
ATOM 656 N N . GLU A 1 79 ? -14.857 7.193 15.629 1.00 91.31 79 GLU A N 1
ATOM 657 C CA . GLU A 1 79 ? -15.219 8.227 14.660 1.00 91.31 79 GLU A CA 1
ATOM 658 C C . GLU A 1 79 ? -13.958 8.929 14.153 1.00 91.31 79 GLU A C 1
ATOM 660 O O . GLU A 1 79 ? -13.768 9.048 12.946 1.00 91.31 79 GLU A O 1
ATOM 665 N N . ASN A 1 80 ? -13.053 9.285 15.069 1.00 91.50 80 ASN A N 1
ATOM 666 C CA . ASN A 1 80 ? -11.764 9.881 14.740 1.00 91.50 80 ASN A CA 1
ATOM 667 C C . ASN A 1 80 ? -10.904 8.945 13.877 1.00 91.50 80 ASN A C 1
ATOM 669 O O . ASN A 1 80 ? -10.368 9.378 12.863 1.00 91.50 80 ASN A O 1
ATOM 673 N N . PHE A 1 81 ? -10.839 7.654 14.217 1.00 90.75 81 PHE A N 1
ATOM 674 C CA . PHE A 1 81 ? -10.154 6.643 13.409 1.00 90.75 81 PHE A CA 1
ATOM 675 C C . PHE A 1 81 ? -10.703 6.595 11.980 1.00 90.75 81 PHE A C 1
ATOM 677 O O . PHE A 1 81 ? -9.930 6.639 11.029 1.00 90.75 81 PHE A O 1
ATOM 684 N N . HIS A 1 82 ? -12.028 6.565 11.806 1.00 90.88 82 HIS A N 1
ATOM 685 C CA . HIS A 1 82 ? -12.627 6.579 10.471 1.00 90.88 82 HIS A CA 1
ATOM 686 C C . HIS A 1 82 ? -12.349 7.871 9.706 1.00 90.88 82 HIS A C 1
ATOM 688 O O . HIS A 1 82 ? -12.098 7.812 8.507 1.00 90.88 82 HIS A O 1
ATOM 694 N N . VAL A 1 83 ? -12.403 9.028 10.368 1.00 91.88 83 VAL A N 1
ATOM 695 C CA . VAL A 1 83 ? -12.075 10.316 9.741 1.00 91.88 83 VAL A CA 1
ATOM 696 C C . VAL A 1 83 ? -10.622 10.320 9.272 1.00 91.88 83 VAL A C 1
ATOM 698 O O . VAL A 1 83 ? -10.364 10.614 8.108 1.00 91.88 83 VAL A O 1
ATOM 701 N N . GLN A 1 84 ? -9.683 9.923 10.133 1.00 91.75 84 GLN A N 1
ATOM 702 C CA . GLN A 1 84 ? -8.265 9.826 9.782 1.00 91.75 84 GLN A CA 1
ATOM 703 C C . GLN A 1 84 ? -8.027 8.829 8.646 1.00 91.75 84 GLN A C 1
ATOM 705 O O . GLN A 1 84 ? -7.326 9.147 7.689 1.00 91.75 84 GLN A O 1
ATOM 710 N N . TYR A 1 85 ? -8.662 7.659 8.708 1.00 91.06 85 TYR A N 1
ATOM 711 C CA . TYR A 1 85 ? -8.580 6.655 7.656 1.00 91.06 85 TYR A CA 1
ATOM 712 C C . TYR A 1 85 ? -9.106 7.192 6.317 1.00 91.06 85 TYR A C 1
ATOM 714 O O . TYR A 1 85 ? -8.458 7.002 5.297 1.00 91.06 85 TYR A O 1
ATOM 722 N N . LEU A 1 86 ? -10.236 7.908 6.294 1.00 91.94 86 LEU A N 1
ATOM 723 C CA . LEU A 1 86 ? -10.770 8.500 5.060 1.00 91.94 86 LEU A CA 1
ATOM 724 C C . LEU A 1 86 ? -9.854 9.591 4.491 1.00 91.94 86 LEU A C 1
ATOM 726 O O . LEU A 1 86 ? -9.701 9.686 3.274 1.00 91.94 86 LEU A O 1
ATOM 730 N N . VAL A 1 87 ? -9.210 10.385 5.351 1.00 94.06 87 VAL A N 1
ATOM 731 C CA . VAL A 1 87 ? -8.194 11.361 4.925 1.00 94.06 87 VAL A CA 1
ATOM 732 C C . VAL A 1 87 ? -7.000 10.650 4.284 1.00 94.06 87 VAL A C 1
ATOM 734 O O . VAL A 1 87 ? -6.583 11.025 3.188 1.00 94.06 87 VAL A O 1
ATOM 737 N N . GLN A 1 88 ? -6.489 9.591 4.917 1.00 93.06 88 GLN A N 1
ATOM 738 C CA . GLN A 1 88 ? -5.398 8.776 4.371 1.00 93.06 88 GLN A CA 1
ATOM 739 C C . GLN A 1 88 ? -5.799 8.091 3.059 1.00 93.06 88 GLN A C 1
ATOM 741 O O . GLN A 1 88 ? -5.016 8.059 2.115 1.00 93.06 88 GLN A O 1
ATOM 746 N N . LEU A 1 89 ? -7.033 7.594 2.964 1.00 92.75 89 LEU A N 1
ATOM 747 C CA . LEU A 1 89 ? -7.575 6.985 1.752 1.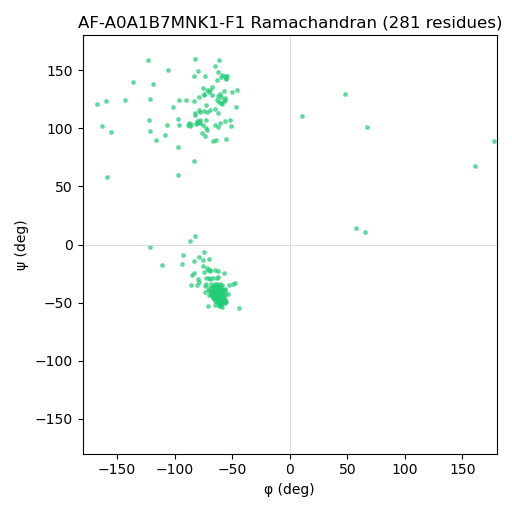00 92.75 89 LEU A CA 1
ATOM 748 C C . LEU A 1 89 ? -7.619 7.985 0.589 1.00 92.75 89 LEU A C 1
ATOM 750 O O . LEU A 1 89 ? -7.314 7.624 -0.543 1.00 92.75 89 LEU A O 1
ATOM 754 N N . ASN A 1 90 ? -7.957 9.248 0.858 1.00 94.00 90 ASN A N 1
ATOM 755 C CA . ASN A 1 90 ? -7.962 10.300 -0.159 1.00 94.00 90 ASN A CA 1
ATOM 756 C C . ASN A 1 90 ? -6.543 10.629 -0.659 1.00 94.00 90 ASN A C 1
ATOM 758 O O . ASN A 1 90 ? -6.308 10.780 -1.860 1.00 94.00 90 ASN A O 1
ATOM 762 N N . GLN A 1 91 ? -5.569 10.685 0.255 1.00 94.69 91 GLN A N 1
ATOM 763 C CA . GLN A 1 91 ? -4.155 10.815 -0.113 1.00 94.69 91 GLN A CA 1
ATOM 764 C C . GLN A 1 91 ? -3.697 9.626 -0.966 1.00 94.69 91 GLN A C 1
ATOM 766 O O . GLN A 1 91 ? -3.061 9.815 -2.002 1.00 94.69 91 GLN A O 1
ATOM 771 N N . LEU A 1 92 ? -4.085 8.409 -0.578 1.00 94.00 92 LEU A N 1
ATOM 772 C CA . LEU A 1 92 ? -3.783 7.189 -1.319 1.00 94.00 92 LEU A CA 1
ATOM 773 C C . LEU A 1 92 ? -4.382 7.212 -2.729 1.00 94.00 92 LEU A C 1
ATOM 775 O O . LEU A 1 92 ? -3.691 6.888 -3.689 1.00 94.00 92 LEU A O 1
ATOM 779 N N . SER A 1 93 ? -5.631 7.662 -2.861 1.00 95.81 93 SER A N 1
ATOM 780 C CA . SER A 1 93 ? -6.313 7.819 -4.149 1.00 95.81 93 SER A CA 1
ATOM 781 C C . SER A 1 93 ? -5.576 8.784 -5.079 1.00 95.81 93 SER A C 1
ATOM 783 O O . SER A 1 93 ? -5.422 8.505 -6.268 1.00 95.81 93 SER A O 1
ATOM 785 N N . THR A 1 94 ? -5.026 9.871 -4.529 1.00 96.50 94 THR A N 1
ATOM 786 C CA . THR A 1 94 ? -4.220 10.832 -5.296 1.00 96.50 94 THR A CA 1
ATOM 787 C C . THR A 1 94 ? -2.958 10.166 -5.853 1.00 96.50 94 THR A C 1
ATOM 789 O O . THR A 1 94 ? -2.686 10.253 -7.050 1.00 96.50 94 THR A O 1
ATOM 792 N N . VAL A 1 95 ? -2.210 9.441 -5.013 1.00 96.12 95 VAL A N 1
ATOM 793 C CA . VAL A 1 95 ? -0.998 8.714 -5.440 1.00 96.12 95 VAL A CA 1
ATOM 794 C C . VAL A 1 95 ? -1.341 7.619 -6.452 1.00 96.12 95 VAL A C 1
ATOM 796 O O . VAL A 1 95 ? -0.639 7.434 -7.444 1.00 96.12 95 VAL A O 1
ATOM 799 N N . GLN A 1 96 ? -2.451 6.921 -6.250 1.00 96.62 96 GLN A N 1
ATOM 800 C CA . GLN A 1 96 ? -2.929 5.897 -7.167 1.00 96.62 96 GLN A CA 1
ATOM 801 C C . GLN A 1 96 ? -3.331 6.462 -8.534 1.00 96.62 96 GLN A C 1
ATOM 803 O O . GLN A 1 96 ? -3.052 5.835 -9.555 1.00 96.62 96 GLN A O 1
ATOM 808 N N . GLY A 1 97 ? -3.904 7.667 -8.580 1.00 96.75 97 GLY A N 1
ATOM 809 C CA . GLY A 1 97 ? -4.142 8.399 -9.825 1.00 96.75 97 GLY A CA 1
ATOM 810 C C . GLY A 1 97 ? -2.848 8.716 -10.585 1.00 96.75 97 GLY A C 1
ATOM 811 O O . GLY A 1 97 ? -2.814 8.607 -11.813 1.00 96.75 97 GLY A O 1
ATOM 812 N N . LEU A 1 98 ? -1.754 9.025 -9.877 1.00 96.75 98 LEU A N 1
ATOM 813 C CA . LEU A 1 98 ? -0.431 9.210 -10.492 1.00 96.75 98 LEU A CA 1
ATOM 814 C C . LEU A 1 98 ? 0.118 7.897 -11.063 1.00 96.75 98 LEU A C 1
ATOM 816 O O . LEU A 1 98 ? 0.614 7.884 -12.191 1.00 96.75 98 LEU A O 1
ATOM 820 N N . VAL A 1 99 ? -0.013 6.790 -10.321 1.00 96.81 99 VAL A N 1
ATOM 821 C CA . VAL A 1 99 ? 0.349 5.442 -10.799 1.00 96.81 99 VAL A CA 1
ATOM 822 C C . VAL A 1 99 ? -0.443 5.105 -12.061 1.00 96.81 99 VAL A C 1
ATOM 824 O O . VAL A 1 99 ? 0.148 4.738 -13.073 1.00 96.81 99 VAL A O 1
ATOM 827 N N . LEU A 1 100 ? -1.764 5.308 -12.037 1.00 96.81 100 LEU A N 1
ATOM 828 C CA . LEU A 1 100 ? -2.649 5.058 -13.175 1.00 96.81 100 LEU A CA 1
ATOM 829 C C . LEU A 1 100 ? -2.237 5.877 -14.404 1.00 96.81 100 LEU A C 1
ATOM 831 O O . LEU A 1 100 ? -2.120 5.327 -15.495 1.00 96.81 100 LEU A O 1
ATOM 835 N N . THR A 1 101 ? -1.981 7.174 -14.221 1.00 97.62 101 THR A N 1
ATOM 836 C CA . THR A 1 101 ? -1.559 8.076 -15.304 1.00 97.62 101 THR A CA 1
ATOM 837 C C . THR A 1 101 ? -0.223 7.636 -15.894 1.00 97.62 101 THR A C 1
ATOM 839 O O . THR A 1 101 ? -0.076 7.564 -17.110 1.00 97.62 101 THR A O 1
ATOM 842 N N . THR A 1 102 ? 0.739 7.281 -15.042 1.00 97.00 102 THR A N 1
ATOM 843 C CA . THR A 1 102 ? 2.066 6.807 -15.463 1.00 97.00 102 THR A CA 1
ATOM 844 C C . THR A 1 102 ? 1.959 5.534 -16.300 1.00 97.00 102 THR A C 1
ATOM 846 O O . THR A 1 102 ? 2.528 5.448 -17.387 1.00 97.00 102 THR A O 1
ATOM 849 N N . VAL A 1 103 ? 1.185 4.558 -15.821 1.00 97.38 103 VAL A N 1
ATOM 850 C CA . VAL A 1 103 ? 0.935 3.303 -16.536 1.00 97.38 103 VAL A CA 1
ATOM 851 C C . VAL A 1 103 ? 0.217 3.564 -17.862 1.00 97.38 103 VAL A C 1
ATOM 853 O O . VAL A 1 103 ? 0.620 3.025 -18.890 1.00 97.38 103 VAL A O 1
ATOM 856 N N . ALA A 1 104 ? -0.804 4.425 -17.870 1.00 97.12 104 ALA A N 1
ATOM 857 C CA . ALA A 1 104 ? -1.536 4.783 -19.081 1.00 97.12 104 ALA A CA 1
ATOM 858 C C . ALA A 1 104 ? -0.622 5.425 -20.135 1.00 97.12 104 ALA A C 1
ATOM 860 O O . ALA A 1 104 ? -0.713 5.075 -21.311 1.00 97.12 104 ALA A O 1
ATOM 861 N N . VAL A 1 105 ? 0.298 6.306 -19.729 1.00 97.00 105 VAL A N 1
ATOM 862 C CA . VAL A 1 105 ? 1.302 6.888 -20.633 1.00 97.00 105 VAL A CA 1
ATOM 863 C C . VAL A 1 105 ? 2.190 5.796 -21.227 1.00 97.00 105 VAL A C 1
ATOM 865 O O . VAL A 1 105 ? 2.329 5.742 -22.446 1.00 97.00 105 VAL A O 1
ATOM 868 N N . PHE A 1 106 ? 2.738 4.883 -20.420 1.00 95.44 106 PHE A N 1
ATOM 869 C CA . PHE A 1 106 ? 3.580 3.800 -20.946 1.00 95.44 106 PHE A CA 1
ATOM 870 C C . PHE A 1 106 ? 2.833 2.842 -21.882 1.00 95.44 106 PHE A C 1
ATOM 872 O O . PHE A 1 106 ? 3.418 2.359 -22.842 1.00 95.44 106 PHE A O 1
ATOM 879 N N . ILE A 1 107 ? 1.548 2.580 -21.637 1.00 95.56 107 ILE A N 1
ATOM 880 C CA . ILE A 1 107 ? 0.740 1.703 -22.498 1.00 95.56 107 ILE A CA 1
ATOM 881 C C . ILE A 1 107 ? 0.373 2.389 -23.823 1.00 95.56 107 ILE A C 1
ATOM 883 O O . ILE A 1 107 ? 0.281 1.722 -24.851 1.00 95.56 107 ILE A O 1
ATOM 887 N N . THR A 1 108 ? 0.127 3.702 -23.808 1.00 96.00 108 THR A N 1
ATOM 888 C CA . THR A 1 108 ? -0.389 4.444 -24.977 1.00 96.00 108 THR A CA 1
ATOM 889 C C . THR A 1 108 ? 0.693 5.072 -25.847 1.00 96.00 108 THR A C 1
ATOM 891 O O . THR A 1 108 ? 0.418 5.441 -26.988 1.00 96.00 108 THR A O 1
ATOM 894 N N . THR A 1 109 ? 1.918 5.200 -25.339 1.00 95.75 109 THR A N 1
ATOM 895 C CA . THR A 1 109 ? 3.031 5.813 -26.069 1.00 95.75 109 THR A CA 1
ATOM 896 C C . THR A 1 109 ? 4.024 4.768 -26.559 1.00 95.75 109 THR A C 1
ATOM 898 O O . THR A 1 109 ? 4.185 3.700 -25.977 1.00 95.75 109 THR A O 1
ATOM 901 N N . SER A 1 110 ? 4.682 5.062 -27.680 1.00 93.12 110 SER A N 1
ATOM 902 C CA . SER A 1 110 ? 5.783 4.232 -28.170 1.00 93.12 110 SER A CA 1
ATOM 903 C C . SER A 1 110 ? 7.089 4.612 -27.469 1.00 93.12 110 SER A C 1
ATOM 905 O O . SER A 1 110 ? 7.314 5.804 -27.228 1.00 93.12 110 SER A O 1
ATOM 907 N N . PRO A 1 111 ? 7.985 3.645 -27.192 1.00 91.31 111 PRO A N 1
ATOM 908 C CA . PRO A 1 111 ? 9.261 3.926 -26.554 1.00 91.31 111 PRO A CA 1
ATOM 909 C C . PRO A 1 111 ? 10.065 4.947 -27.367 1.00 91.31 111 PRO A C 1
ATOM 911 O O . PRO A 1 111 ? 10.348 4.706 -28.543 1.00 91.31 111 PRO A O 1
ATOM 914 N N . PRO A 1 112 ? 10.470 6.080 -26.761 1.00 87.44 112 PRO A N 1
ATOM 915 C CA . PRO A 1 112 ? 11.175 7.136 -27.485 1.00 87.44 112 PRO A CA 1
ATOM 916 C C . PRO A 1 112 ? 12.592 6.707 -27.893 1.00 87.44 112 PRO A C 1
ATOM 918 O O . PRO A 1 112 ? 13.164 7.255 -28.831 1.00 87.44 112 PRO A O 1
ATOM 921 N N . LEU A 1 113 ? 13.165 5.715 -27.202 1.00 89.00 113 LEU A N 1
ATOM 922 C CA . LEU A 1 113 ? 14.490 5.170 -27.471 1.00 89.00 113 LEU A CA 1
ATOM 923 C C . LEU A 1 113 ? 14.386 3.678 -27.777 1.00 89.00 113 LEU A C 1
ATOM 925 O O . LEU A 1 113 ? 13.934 2.902 -26.941 1.00 89.00 113 LEU A O 1
ATOM 929 N N . LYS A 1 114 ? 14.916 3.251 -28.930 1.00 88.12 114 LYS A N 1
ATOM 930 C CA . LYS A 1 114 ? 14.947 1.831 -29.339 1.00 88.12 114 LYS A CA 1
ATOM 931 C C . LYS A 1 114 ? 15.658 0.914 -28.336 1.00 88.12 114 LYS A C 1
ATOM 933 O O . LYS A 1 114 ? 15.398 -0.281 -28.304 1.00 88.12 114 LYS A O 1
ATOM 938 N N . GLN A 1 115 ? 16.565 1.475 -27.538 1.00 88.94 115 GLN A N 1
ATOM 939 C CA . GLN A 1 115 ? 17.339 0.746 -26.533 1.00 88.94 115 GLN A CA 1
ATOM 940 C C . GLN A 1 115 ? 16.502 0.382 -25.297 1.00 88.94 115 GLN A C 1
ATOM 942 O O . GLN A 1 115 ? 16.846 -0.572 -24.607 1.00 88.94 115 GLN A O 1
ATOM 947 N N . ILE A 1 116 ? 15.417 1.119 -25.019 1.00 89.25 116 ILE A N 1
ATOM 948 C CA . ILE A 1 116 ? 14.541 0.939 -23.854 1.00 89.25 116 ILE A CA 1
ATOM 949 C C . ILE A 1 116 ? 13.159 0.538 -24.364 1.00 89.25 116 ILE A C 1
ATOM 951 O O . ILE A 1 116 ? 12.316 1.388 -24.644 1.00 89.25 116 ILE A O 1
ATOM 955 N N . ASN A 1 117 ? 12.926 -0.765 -24.502 1.00 90.00 117 ASN A N 1
ATOM 956 C CA . ASN A 1 117 ? 11.664 -1.274 -25.023 1.00 90.00 117 ASN A CA 1
ATOM 957 C C . ASN A 1 117 ? 10.703 -1.675 -23.892 1.00 90.00 117 ASN A C 1
ATOM 959 O O . ASN A 1 117 ? 10.618 -2.849 -23.536 1.00 90.00 117 ASN A O 1
ATOM 963 N N . TYR A 1 118 ? 9.954 -0.709 -23.349 1.00 89.94 118 TYR A N 1
ATOM 964 C CA . TYR A 1 118 ? 8.843 -1.002 -22.426 1.00 89.94 118 TYR A CA 1
ATOM 965 C C . TYR A 1 118 ? 7.594 -1.555 -23.135 1.00 89.94 118 TYR A C 1
ATOM 967 O O . TYR A 1 118 ? 6.646 -1.959 -22.471 1.00 89.94 118 TYR A O 1
ATOM 975 N N . GLY A 1 119 ? 7.587 -1.587 -24.473 1.00 88.94 119 GLY A N 1
ATOM 976 C CA . GLY A 1 119 ? 6.543 -2.226 -25.276 1.00 88.94 119 GLY A CA 1
ATOM 977 C C . GLY A 1 119 ? 6.783 -3.717 -25.523 1.00 88.94 119 GLY A C 1
ATOM 978 O O . GLY A 1 119 ? 6.018 -4.335 -26.254 1.00 88.94 119 GLY A O 1
ATOM 979 N N . ALA A 1 120 ? 7.848 -4.301 -24.963 1.00 92.12 120 ALA A N 1
ATOM 980 C CA . ALA A 1 120 ? 8.045 -5.745 -24.994 1.00 92.12 120 ALA A CA 1
ATOM 981 C C . ALA A 1 120 ? 6.946 -6.464 -24.189 1.00 92.12 120 ALA A C 1
ATOM 983 O O . ALA A 1 120 ? 6.411 -5.907 -23.228 1.00 92.12 120 ALA A O 1
ATOM 984 N N . ASP A 1 121 ? 6.661 -7.719 -24.542 1.00 93.81 121 ASP A N 1
ATOM 985 C CA . ASP A 1 121 ? 5.535 -8.479 -23.982 1.00 93.81 121 ASP A CA 1
ATOM 986 C C . ASP A 1 121 ? 5.540 -8.522 -22.445 1.00 93.81 121 ASP A C 1
ATOM 988 O O . ASP A 1 121 ? 4.501 -8.331 -21.814 1.00 93.81 121 ASP A O 1
ATOM 992 N N . SER A 1 122 ? 6.707 -8.731 -21.817 1.00 94.06 122 SER A N 1
ATOM 993 C CA . SER A 1 122 ? 6.781 -8.874 -20.354 1.00 94.06 122 SER A CA 1
ATOM 994 C C . SER A 1 122 ? 6.525 -7.561 -19.597 1.00 94.06 122 SER A C 1
ATOM 996 O O . SER A 1 122 ? 5.644 -7.559 -18.735 1.00 94.06 122 SER A O 1
ATOM 998 N N . PRO A 1 123 ? 7.220 -6.435 -19.879 1.00 94.88 123 PRO A N 1
ATOM 999 C CA . PRO A 1 123 ? 6.862 -5.150 -19.276 1.00 94.88 123 PRO A CA 1
ATOM 1000 C C . PRO A 1 123 ? 5.426 -4.720 -19.572 1.00 94.88 123 PRO A C 1
ATOM 1002 O O . PRO A 1 123 ? 4.755 -4.211 -18.678 1.00 94.88 123 PRO A O 1
ATOM 1005 N N . TYR A 1 124 ? 4.943 -4.950 -20.796 1.00 94.94 124 TYR A N 1
ATOM 1006 C CA . TYR A 1 124 ? 3.594 -4.561 -21.195 1.00 94.94 124 TYR A CA 1
ATOM 1007 C C . TYR A 1 124 ? 2.521 -5.312 -20.399 1.00 94.94 124 TYR A C 1
ATOM 1009 O O . TYR A 1 124 ? 1.577 -4.690 -19.909 1.00 94.94 124 TYR A O 1
ATOM 1017 N N . LEU A 1 125 ? 2.693 -6.624 -20.187 1.00 96.75 125 LEU A N 1
ATOM 1018 C CA . LEU A 1 125 ? 1.798 -7.417 -19.343 1.00 96.75 125 LEU A CA 1
ATOM 1019 C C . LEU A 1 125 ? 1.746 -6.861 -17.912 1.00 96.75 125 LEU A C 1
ATOM 1021 O O . LEU A 1 125 ? 0.660 -6.570 -17.413 1.00 96.75 125 LEU A O 1
ATOM 1025 N N . LEU A 1 126 ? 2.905 -6.619 -17.288 1.00 97.38 126 LEU A N 1
ATOM 1026 C CA . LEU A 1 126 ? 2.988 -6.066 -15.929 1.00 97.38 126 LEU A CA 1
ATOM 1027 C C . LEU A 1 126 ? 2.358 -4.667 -15.821 1.00 97.38 126 LEU A C 1
ATOM 1029 O O . LEU A 1 126 ? 1.676 -4.368 -14.839 1.00 97.38 126 LEU A O 1
ATOM 1033 N N . LEU A 1 127 ? 2.549 -3.814 -16.834 1.00 97.12 127 LEU A N 1
ATOM 1034 C CA . LEU A 1 127 ? 1.893 -2.506 -16.921 1.00 97.12 127 LEU A CA 1
ATOM 1035 C C . LEU A 1 127 ? 0.372 -2.661 -17.023 1.00 97.12 127 LEU A C 1
ATOM 1037 O O . LEU A 1 127 ? -0.358 -1.994 -16.296 1.00 97.12 127 LEU A O 1
ATOM 1041 N N . SER A 1 128 ? -0.118 -3.558 -17.880 1.00 96.62 128 SER A N 1
ATOM 1042 C CA . SER A 1 128 ? -1.557 -3.787 -18.048 1.00 96.62 128 SER A CA 1
ATOM 1043 C C . SER A 1 128 ? -2.216 -4.304 -16.763 1.00 96.62 128 SER A C 1
ATOM 1045 O O . SER A 1 128 ? -3.266 -3.800 -16.364 1.00 96.62 128 SER A O 1
ATOM 1047 N N . GLU A 1 129 ? -1.568 -5.223 -16.042 1.00 97.50 129 GLU A N 1
ATOM 1048 C CA . GLU A 1 129 ? -2.048 -5.699 -14.743 1.00 97.50 129 GLU A CA 1
ATOM 1049 C C . GLU A 1 129 ? -2.025 -4.578 -13.699 1.00 97.50 129 GLU A C 1
ATOM 1051 O O . GLU A 1 129 ? -3.011 -4.372 -12.988 1.00 97.50 129 GLU A O 1
ATOM 1056 N N . SER A 1 130 ? -0.943 -3.792 -13.644 1.00 97.81 130 SER A N 1
ATOM 1057 C CA . SER A 1 130 ? -0.847 -2.623 -12.764 1.00 97.81 130 SER A CA 1
ATOM 1058 C C . SER A 1 130 ? -1.988 -1.627 -13.008 1.00 97.81 130 SER A C 1
ATOM 1060 O O . SER A 1 130 ? -2.581 -1.141 -12.038 1.00 97.81 130 SER A O 1
ATOM 1062 N N . LEU A 1 131 ? -2.353 -1.381 -14.274 1.00 97.31 131 LEU A N 1
ATOM 1063 C CA . LEU A 1 131 ? -3.489 -0.539 -14.665 1.00 97.31 131 LEU A CA 1
ATOM 1064 C C . LEU A 1 131 ? -4.803 -1.084 -14.095 1.00 97.31 131 LEU A C 1
ATOM 1066 O O . LEU A 1 131 ? -5.559 -0.345 -13.465 1.00 97.31 131 LEU A O 1
ATOM 1070 N N . VAL A 1 132 ? -5.065 -2.378 -14.291 1.00 97.81 132 VAL A N 1
ATOM 1071 C CA . VAL A 1 132 ? -6.290 -3.047 -13.835 1.00 97.81 132 VAL A CA 1
ATOM 1072 C C . VAL A 1 132 ? -6.402 -2.993 -12.311 1.00 97.81 132 VAL A C 1
ATOM 1074 O O . VAL A 1 132 ? -7.435 -2.574 -11.785 1.00 97.81 132 VAL A O 1
ATOM 1077 N N . PHE A 1 133 ? -5.333 -3.334 -11.587 1.00 97.62 133 PHE A N 1
ATOM 1078 C CA . PHE A 1 133 ? -5.309 -3.242 -10.125 1.00 97.62 133 PHE A CA 1
ATOM 1079 C C . PHE A 1 133 ? -5.468 -1.799 -9.630 1.00 97.62 133 PHE A C 1
ATOM 1081 O O . PHE A 1 133 ? -6.148 -1.575 -8.627 1.00 97.62 133 PHE A O 1
ATOM 1088 N N . SER A 1 134 ? -4.913 -0.817 -10.346 1.00 97.31 134 SER A N 1
ATOM 1089 C CA . SER A 1 134 ? -5.094 0.599 -10.018 1.00 97.31 134 SER A CA 1
ATOM 1090 C C . SER A 1 134 ? -6.547 1.049 -10.219 1.00 97.31 134 SER A C 1
ATOM 1092 O O . SER A 1 134 ? -7.120 1.705 -9.350 1.00 97.31 134 SER A O 1
ATOM 1094 N N . LEU A 1 135 ? -7.205 0.643 -11.304 1.00 96.81 135 LEU A N 1
ATOM 1095 C CA . LEU A 1 135 ? -8.622 0.951 -11.522 1.00 96.81 135 LEU A CA 1
ATOM 1096 C C . LEU A 1 135 ? -9.512 0.308 -10.454 1.00 96.81 135 LEU A C 1
ATOM 1098 O O . LEU A 1 135 ? -10.340 0.990 -9.849 1.00 96.81 135 LEU A O 1
ATOM 1102 N N . PHE A 1 136 ? -9.311 -0.981 -10.165 1.00 96.81 136 PHE A N 1
ATOM 1103 C CA . PHE A 1 136 ? -10.066 -1.655 -9.111 1.00 96.81 136 PHE A CA 1
ATOM 1104 C C . PHE A 1 136 ? -9.816 -1.025 -7.745 1.00 96.81 136 PHE A C 1
ATOM 1106 O O . PHE A 1 136 ? -10.771 -0.792 -7.009 1.00 96.81 136 PHE A O 1
ATOM 1113 N N . GLY A 1 137 ? -8.570 -0.700 -7.402 1.00 95.94 137 GLY A N 1
ATOM 1114 C CA . GLY A 1 137 ? -8.278 -0.059 -6.126 1.00 95.94 137 GLY A CA 1
ATOM 1115 C C . GLY A 1 137 ? -8.982 1.297 -5.979 1.00 95.94 137 GLY A C 1
ATOM 1116 O O . GLY A 1 137 ? -9.546 1.539 -4.917 1.00 95.94 137 GLY A O 1
ATOM 1117 N N . LEU A 1 138 ? -9.072 2.119 -7.035 1.00 96.56 138 LEU A N 1
ATOM 1118 C CA . LEU A 1 138 ? -9.847 3.372 -7.015 1.00 96.56 138 LEU A CA 1
ATOM 1119 C C . LEU A 1 138 ? -11.352 3.121 -6.834 1.00 96.56 138 LEU A C 1
ATOM 1121 O O . LEU A 1 138 ? -11.999 3.803 -6.039 1.00 96.56 138 LEU A O 1
ATOM 1125 N N . LEU A 1 139 ? -11.915 2.118 -7.518 1.00 96.44 139 LEU A N 1
ATOM 1126 C CA . LEU A 1 139 ? -13.322 1.731 -7.345 1.00 96.44 139 LEU A CA 1
ATOM 1127 C C . LEU A 1 139 ? -13.608 1.270 -5.911 1.00 96.44 139 LEU A C 1
ATOM 1129 O O . LEU A 1 139 ? -14.603 1.683 -5.310 1.00 96.44 139 LEU A O 1
ATOM 1133 N N . PHE A 1 140 ? -12.721 0.455 -5.336 1.00 95.62 140 PHE A N 1
ATOM 1134 C CA . PHE A 1 140 ? -12.839 0.015 -3.949 1.00 95.62 140 PHE A CA 1
ATOM 1135 C C . PHE A 1 140 ? -12.647 1.166 -2.961 1.00 95.62 140 PHE A C 1
ATOM 1137 O O . PHE A 1 140 ? -13.365 1.201 -1.970 1.00 95.62 140 PHE A O 1
ATOM 1144 N N . GLN A 1 141 ? -11.756 2.127 -3.224 1.00 95.38 141 GLN A N 1
ATOM 1145 C CA . GLN A 1 141 ? -11.612 3.339 -2.406 1.00 95.38 141 GLN A CA 1
ATOM 1146 C C . GLN A 1 141 ? -12.880 4.197 -2.429 1.00 95.38 141 GLN A C 1
ATOM 1148 O O . GLN A 1 141 ? -13.338 4.666 -1.388 1.00 95.38 141 GLN A O 1
ATOM 1153 N N . LEU A 1 142 ? -13.494 4.374 -3.601 1.00 95.06 142 LEU A N 1
ATOM 1154 C CA . LEU A 1 142 ? -14.771 5.076 -3.712 1.00 95.06 142 LEU A CA 1
ATOM 1155 C C . LEU A 1 142 ? -15.862 4.349 -2.914 1.00 95.06 142 LEU A C 1
ATOM 1157 O O . LEU A 1 142 ? -16.578 4.970 -2.127 1.00 95.06 142 LEU A O 1
ATOM 1161 N N . TYR A 1 143 ? -15.946 3.026 -3.066 1.00 94.56 143 TYR A N 1
ATOM 1162 C CA . TYR A 1 143 ? -16.880 2.193 -2.313 1.00 94.56 143 TYR A CA 1
ATOM 1163 C C . TYR A 1 143 ? -16.660 2.309 -0.798 1.00 94.56 143 TYR A C 1
ATOM 1165 O O . TYR A 1 143 ? -17.611 2.582 -0.062 1.00 94.56 143 TYR A O 1
ATOM 1173 N N . THR A 1 144 ? -15.424 2.156 -0.311 1.00 92.31 144 THR A N 1
ATOM 1174 C CA . THR A 1 144 ? -15.113 2.258 1.122 1.00 92.31 144 THR A CA 1
ATOM 1175 C C . THR A 1 144 ? -15.324 3.665 1.661 1.00 92.31 144 THR A C 1
ATOM 1177 O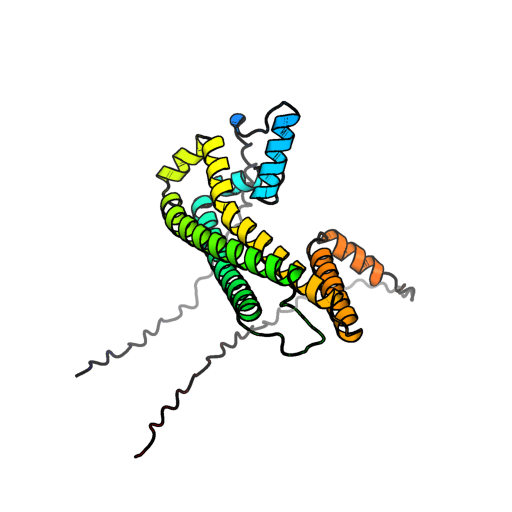 O . THR A 1 144 ? -15.703 3.792 2.823 1.00 92.31 144 THR A O 1
ATOM 1180 N N . SER A 1 145 ? -15.173 4.712 0.846 1.00 92.50 145 SER A N 1
ATOM 1181 C CA . SER A 1 145 ? -15.508 6.086 1.230 1.00 92.50 145 SER A CA 1
ATOM 1182 C C . SER A 1 145 ? -17.009 6.251 1.490 1.00 92.50 145 SER A C 1
ATOM 1184 O O . SER A 1 145 ? -17.411 6.658 2.583 1.00 92.50 145 SER A O 1
ATOM 1186 N N . VAL A 1 146 ? -17.856 5.830 0.543 1.00 91.88 146 VAL A N 1
ATOM 1187 C CA . VAL A 1 146 ? -19.326 5.893 0.674 1.00 91.88 146 VAL A CA 1
ATOM 1188 C C . VAL A 1 146 ? -19.811 5.048 1.852 1.00 91.88 146 VAL A C 1
ATOM 1190 O O . VAL A 1 146 ? -20.619 5.481 2.679 1.00 91.88 146 VAL A O 1
ATOM 1193 N N . VAL A 1 147 ? -19.293 3.829 1.955 1.00 89.81 147 VAL A N 1
ATOM 1194 C CA . VAL A 1 147 ? -19.662 2.882 3.004 1.00 89.81 147 VAL A CA 1
ATOM 1195 C C . VAL A 1 147 ? -19.129 3.327 4.370 1.00 89.81 147 VAL A C 1
ATOM 1197 O O . VAL A 1 147 ? -19.837 3.220 5.374 1.00 89.81 147 VAL A O 1
ATOM 1200 N N . GLY A 1 148 ? -17.927 3.900 4.423 1.00 87.06 148 GLY A N 1
ATOM 1201 C CA . GLY A 1 148 ? -17.289 4.417 5.634 1.00 87.06 148 GLY A CA 1
ATOM 1202 C C . GLY A 1 148 ? -18.129 5.482 6.337 1.00 87.06 148 GLY A C 1
ATOM 1203 O O . GLY A 1 148 ? -18.287 5.423 7.557 1.00 87.06 148 GLY A O 1
ATOM 1204 N N . GLN A 1 149 ? -18.780 6.370 5.580 1.00 86.69 149 GLN A N 1
ATOM 1205 C CA . GLN A 1 149 ? -19.719 7.365 6.124 1.00 86.69 149 GLN A CA 1
ATOM 1206 C C . GLN A 1 149 ? -20.890 6.714 6.883 1.00 86.69 149 GLN A C 1
ATOM 1208 O O . GLN A 1 149 ? -21.348 7.210 7.914 1.00 86.69 149 GLN A O 1
ATOM 1213 N N . SER A 1 150 ? -21.358 5.546 6.432 1.00 85.94 150 SER A N 1
ATOM 1214 C CA . SER A 1 150 ? -22.435 4.810 7.108 1.00 85.94 150 SER A CA 1
ATOM 1215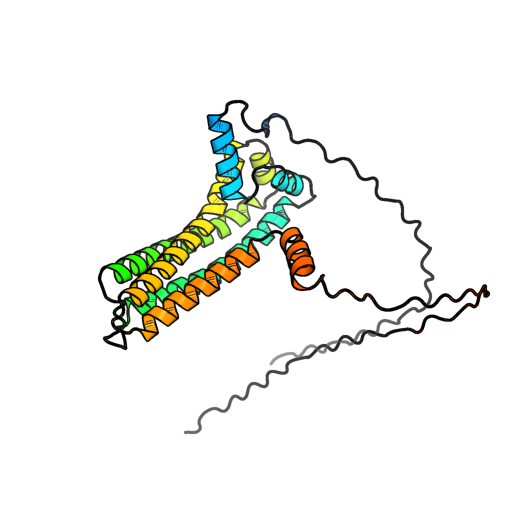 C C . SER A 1 150 ? -21.982 4.152 8.421 1.00 85.94 150 SER A C 1
ATOM 1217 O O . SER A 1 150 ? -22.787 4.002 9.350 1.00 85.94 150 SER A O 1
ATOM 1219 N N . TYR A 1 151 ? -20.699 3.793 8.529 1.00 82.31 151 TYR A N 1
ATOM 1220 C CA . TYR A 1 151 ? -20.107 3.147 9.707 1.00 82.31 151 TYR A CA 1
ATOM 1221 C C . TYR A 1 151 ? -19.703 4.116 10.827 1.00 82.31 151 TYR A C 1
ATOM 1223 O O . TYR A 1 151 ? -19.548 3.682 11.972 1.00 82.31 151 TYR A O 1
ATOM 1231 N N . GLN A 1 152 ? -19.638 5.424 10.552 1.00 81.62 152 GLN A N 1
ATOM 1232 C CA . GLN A 1 152 ? -19.432 6.451 11.584 1.00 81.62 152 GLN A CA 1
ATOM 1233 C C . GLN A 1 152 ? -20.604 6.539 12.581 1.00 81.62 152 GLN A C 1
ATOM 1235 O O . GLN A 1 152 ? -20.444 6.971 13.724 1.00 81.62 152 GLN A O 1
ATOM 1240 N N . LYS A 1 153 ? -21.802 6.073 12.199 1.00 83.88 153 LYS A N 1
ATOM 1241 C CA . LYS A 1 153 ? -22.984 6.105 13.070 1.00 83.88 153 LYS A CA 1
ATOM 1242 C C . LYS A 1 153 ? -22.770 5.234 14.316 1.00 83.88 153 LYS A C 1
ATOM 1244 O O . LYS A 1 153 ? -22.589 4.019 14.228 1.00 83.88 153 LYS A O 1
ATOM 1249 N N . LYS A 1 154 ? -22.933 5.830 15.508 1.00 83.69 154 LYS A N 1
ATOM 1250 C CA . LYS A 1 154 ? -22.790 5.158 16.824 1.00 83.69 154 LYS A CA 1
ATOM 1251 C C . LYS A 1 154 ? -23.572 3.841 16.945 1.00 83.69 154 LYS A C 1
ATOM 1253 O O . LYS A 1 154 ? -23.123 2.910 17.614 1.00 83.69 154 LYS A O 1
ATOM 1258 N N . LYS A 1 155 ? -24.741 3.748 16.298 1.00 86.06 155 LYS A N 1
ATOM 1259 C CA . LYS A 1 155 ? -25.580 2.537 16.286 1.00 86.06 155 LYS A CA 1
ATOM 1260 C C . LYS A 1 155 ? -24.874 1.363 15.598 1.00 86.06 155 LYS A C 1
ATOM 1262 O O . LYS A 1 155 ? -24.878 0.258 16.138 1.00 86.06 155 LYS A O 1
ATOM 1267 N N . THR A 1 156 ? -24.236 1.613 14.457 1.00 83.44 156 THR A N 1
ATOM 1268 C CA . THR A 1 156 ? -23.502 0.609 13.676 1.00 83.44 156 THR A CA 1
ATOM 1269 C C . THR A 1 156 ? -22.264 0.139 14.429 1.00 83.44 156 THR A C 1
ATOM 1271 O O . THR A 1 156 ? -22.033 -1.063 14.543 1.00 83.44 156 THR A O 1
ATOM 1274 N N . PHE A 1 157 ? -21.537 1.064 15.062 1.00 86.06 157 PHE A N 1
ATOM 1275 C CA . PHE A 1 157 ? -20.388 0.727 15.903 1.00 86.06 157 PHE A CA 1
ATOM 1276 C C . PHE A 1 157 ? -20.760 -0.193 17.076 1.00 86.06 157 PHE A C 1
ATOM 1278 O O . PHE A 1 157 ? -20.073 -1.179 17.339 1.00 86.06 157 PHE A O 1
ATOM 1285 N N . LYS A 1 158 ? -21.886 0.064 17.761 1.00 87.88 158 LYS A N 1
ATOM 1286 C CA . LYS A 1 158 ? -22.349 -0.802 18.862 1.00 87.88 158 LYS A CA 1
ATOM 12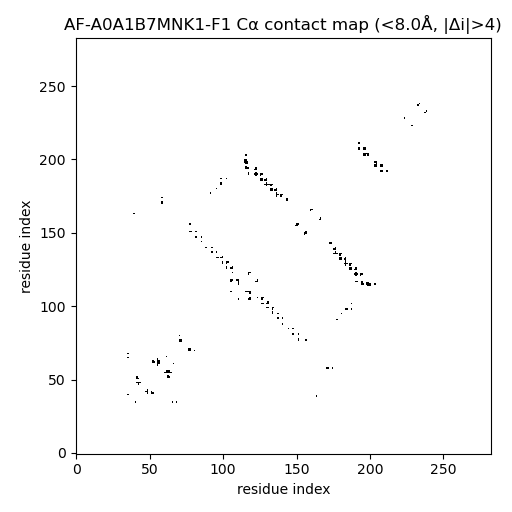87 C C . LYS A 1 158 ? -22.649 -2.229 18.3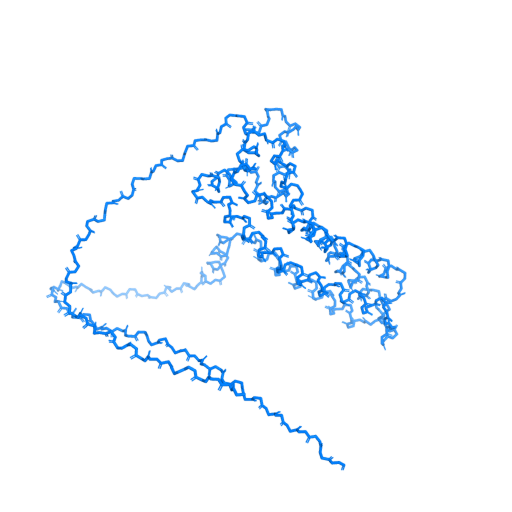85 1.00 87.88 158 LYS A C 1
ATOM 1289 O O . LYS A 1 158 ? -22.377 -3.180 19.116 1.00 87.88 158 LYS A O 1
ATOM 1294 N N . ALA A 1 159 ? -23.185 -2.382 17.172 1.00 87.19 159 ALA A N 1
ATOM 1295 C CA . ALA A 1 159 ? -23.419 -3.689 16.561 1.00 87.19 159 ALA A CA 1
ATOM 1296 C C . ALA A 1 159 ? -22.102 -4.384 16.171 1.00 87.19 159 ALA A C 1
ATOM 1298 O O . ALA A 1 159 ? -21.928 -5.564 16.475 1.00 87.19 159 ALA A O 1
ATOM 1299 N N . LEU A 1 160 ? -21.159 -3.637 15.585 1.00 86.06 160 LEU A N 1
ATOM 1300 C CA . LEU A 1 160 ? -19.827 -4.113 15.202 1.00 86.06 160 LEU A CA 1
ATOM 1301 C C . LEU A 1 160 ? -19.041 -4.627 16.417 1.00 86.06 160 LEU A C 1
ATOM 1303 O O . LEU A 1 160 ? -18.514 -5.734 16.402 1.00 86.06 160 LEU A O 1
ATOM 1307 N N . LYS A 1 161 ? -19.066 -3.874 17.524 1.00 85.81 161 LYS A N 1
ATOM 1308 C CA . LYS A 1 161 ? -18.408 -4.231 18.790 1.00 85.81 161 LYS A CA 1
ATOM 1309 C C . LYS A 1 161 ? -18.955 -5.515 19.425 1.00 85.81 161 LYS A C 1
ATOM 1311 O O . LYS A 1 161 ? -18.267 -6.138 20.228 1.00 85.81 161 LYS A O 1
ATOM 1316 N N . ARG A 1 162 ? -20.188 -5.917 19.097 1.00 88.25 162 ARG A N 1
ATOM 1317 C CA . ARG A 1 162 ? -20.798 -7.141 19.638 1.00 88.25 162 ARG A CA 1
ATOM 1318 C C . ARG A 1 162 ? -20.308 -8.401 18.923 1.00 88.25 162 ARG A C 1
ATOM 1320 O O . ARG A 1 162 ? -20.290 -9.460 19.539 1.00 88.25 162 ARG A O 1
ATOM 1327 N N . ASN A 1 163 ? -19.944 -8.306 17.644 1.00 88.44 163 ASN A N 1
ATOM 1328 C CA . ASN A 1 163 ? -19.583 -9.463 16.831 1.00 88.44 163 ASN A CA 1
ATOM 1329 C C . ASN A 1 163 ? -18.168 -9.319 16.258 1.00 88.44 163 ASN A C 1
ATOM 1331 O O . ASN A 1 163 ? -17.940 -8.574 15.306 1.00 88.44 163 ASN A O 1
ATOM 1335 N N . ARG A 1 164 ? -17.231 -10.101 16.806 1.00 85.25 164 ARG A N 1
ATOM 1336 C CA . ARG A 1 164 ? -15.824 -10.137 16.379 1.00 85.25 164 ARG A CA 1
ATOM 1337 C C . ARG A 1 164 ? -15.661 -10.451 14.892 1.00 85.25 164 ARG A C 1
ATOM 1339 O O . ARG A 1 164 ? -14.801 -9.863 14.248 1.00 85.25 164 ARG A O 1
ATOM 1346 N N . TRP A 1 165 ? -16.468 -11.357 14.344 1.00 84.62 165 TRP A N 1
ATOM 1347 C CA . TRP A 1 165 ? -16.352 -11.742 12.936 1.00 84.62 165 TRP A CA 1
ATOM 1348 C C . TRP A 1 165 ? -16.784 -10.605 12.007 1.00 84.62 165 TRP A C 1
ATOM 1350 O O . TRP A 1 165 ? -16.106 -10.315 11.028 1.00 84.62 165 TRP A O 1
ATOM 1360 N N . LEU A 1 166 ? -17.857 -9.897 12.372 1.00 88.81 166 LEU A N 1
ATOM 1361 C CA . LEU A 1 166 ? -18.325 -8.717 11.639 1.00 88.81 166 LEU A CA 1
ATOM 1362 C C . LEU A 1 166 ? -17.275 -7.600 11.689 1.00 88.81 166 LEU A C 1
ATOM 1364 O O . LEU A 1 166 ? -17.017 -6.955 10.678 1.00 88.81 166 LEU A O 1
ATOM 1368 N N . PHE A 1 167 ? -16.622 -7.424 12.840 1.00 88.50 167 PHE A N 1
ATOM 1369 C CA . PHE A 1 167 ? -15.502 -6.500 12.981 1.00 88.50 167 PHE A CA 1
ATOM 1370 C C . PHE A 1 167 ? -14.319 -6.858 12.077 1.00 88.50 167 PHE A C 1
ATOM 1372 O O . PHE A 1 167 ? -13.865 -6.009 11.316 1.00 88.50 167 PHE A O 1
ATOM 1379 N N . LEU A 1 168 ? -13.848 -8.107 12.109 1.00 86.50 168 LEU A N 1
ATOM 1380 C CA . LEU A 1 168 ? -12.748 -8.548 11.248 1.00 86.50 168 LEU A CA 1
ATOM 1381 C C . LEU A 1 168 ? -13.102 -8.400 9.765 1.00 86.50 168 LEU A C 1
ATOM 1383 O O . LEU A 1 168 ? -12.299 -7.876 9.004 1.00 86.50 168 LEU A O 1
ATOM 1387 N N . CYS A 1 169 ? -14.318 -8.780 9.371 1.00 88.25 169 CYS A N 1
ATOM 1388 C CA . CYS A 1 169 ? -14.819 -8.595 8.010 1.00 88.25 169 CYS A CA 1
ATOM 1389 C C . CYS A 1 169 ? -14.812 -7.113 7.597 1.00 88.25 169 CYS A C 1
ATOM 1391 O O . CYS A 1 169 ? -14.370 -6.773 6.505 1.00 88.25 169 CYS A O 1
ATOM 1393 N N . HIS A 1 170 ? -15.219 -6.212 8.492 1.00 89.94 170 HIS A N 1
ATOM 1394 C CA . HIS A 1 170 ? -15.185 -4.778 8.224 1.00 89.94 170 HIS A CA 1
ATOM 1395 C C . HIS A 1 170 ? -13.756 -4.248 8.026 1.00 89.94 170 HIS A C 1
ATOM 1397 O O . HIS A 1 170 ? -13.508 -3.530 7.062 1.00 89.94 170 HIS A O 1
ATOM 1403 N N . ILE A 1 171 ? -12.805 -4.635 8.883 1.00 88.81 171 ILE A N 1
ATOM 1404 C CA . ILE A 1 171 ? -11.400 -4.231 8.723 1.00 88.81 171 ILE A CA 1
ATOM 1405 C C . ILE A 1 171 ? -10.782 -4.841 7.451 1.00 88.81 171 ILE A C 1
ATOM 1407 O O . ILE A 1 171 ? -10.028 -4.159 6.766 1.00 88.81 171 ILE A O 1
ATOM 1411 N N . MET A 1 172 ? -11.150 -6.073 7.080 1.00 89.06 172 MET A N 1
ATOM 1412 C CA . MET A 1 172 ? -10.792 -6.673 5.782 1.00 89.06 172 MET A CA 1
ATOM 1413 C C . MET A 1 172 ? -11.302 -5.839 4.613 1.00 89.06 172 MET A C 1
ATOM 1415 O O . MET A 1 172 ? -10.545 -5.550 3.697 1.00 89.06 172 MET A O 1
ATOM 1419 N N . ILE A 1 173 ? -12.553 -5.384 4.652 1.00 91.12 173 ILE A N 1
ATOM 1420 C CA . ILE A 1 173 ? -13.096 -4.522 3.596 1.00 91.12 173 ILE A CA 1
ATOM 1421 C C . ILE A 1 173 ? -12.331 -3.191 3.515 1.00 91.12 173 ILE A C 1
ATOM 1423 O O . ILE A 1 173 ? -12.074 -2.705 2.416 1.00 91.12 173 ILE A O 1
ATOM 1427 N N . LEU A 1 174 ? -11.928 -2.618 4.655 1.00 90.81 174 LEU A N 1
ATOM 1428 C CA . LEU A 1 174 ? -11.120 -1.394 4.691 1.00 90.81 174 LEU A CA 1
ATOM 1429 C C . LEU A 1 174 ? -9.676 -1.609 4.197 1.00 90.81 174 LEU A C 1
ATOM 1431 O O . LEU A 1 174 ? -9.067 -0.684 3.668 1.00 90.81 174 LEU A O 1
ATOM 1435 N N . SER A 1 175 ? -9.090 -2.796 4.327 1.00 91.00 175 SER A N 1
ATOM 1436 C CA . SER A 1 175 ? -7.706 -3.025 3.886 1.00 91.00 175 SER A CA 1
ATOM 1437 C C . SER A 1 175 ? -7.579 -3.361 2.398 1.00 91.00 175 SER A C 1
ATOM 1439 O O . SER A 1 175 ? -6.553 -3.042 1.800 1.00 91.00 175 SER A O 1
ATOM 1441 N N . ILE A 1 176 ? -8.621 -3.925 1.768 1.00 92.81 176 ILE A N 1
ATOM 1442 C CA . ILE A 1 176 ? -8.661 -4.239 0.323 1.00 92.81 176 ILE A CA 1
ATOM 1443 C C . ILE A 1 176 ? -8.103 -3.111 -0.567 1.00 92.81 176 ILE A C 1
ATOM 1445 O O . ILE A 1 176 ? -7.186 -3.394 -1.341 1.00 92.81 176 ILE A O 1
ATOM 1449 N N . PRO A 1 177 ? -8.579 -1.849 -0.490 1.00 93.56 177 PRO A N 1
ATOM 1450 C CA . PRO A 1 177 ? -8.067 -0.784 -1.355 1.00 93.56 177 PRO A CA 1
ATOM 1451 C C . PRO A 1 177 ? -6.566 -0.523 -1.178 1.00 93.56 177 PRO A C 1
ATOM 1453 O O . PRO A 1 177 ? -5.882 -0.212 -2.151 1.00 93.56 177 PRO A O 1
ATOM 1456 N N . VAL A 1 178 ? -6.045 -0.682 0.042 1.00 92.19 178 VAL A N 1
ATOM 1457 C CA . VAL A 1 178 ? -4.619 -0.501 0.345 1.00 92.19 178 VAL A CA 1
ATOM 1458 C C . VAL A 1 178 ? -3.787 -1.607 -0.303 1.00 92.19 178 VAL A C 1
ATOM 1460 O O . VAL A 1 178 ? -2.746 -1.324 -0.892 1.00 92.19 178 VAL A O 1
ATOM 1463 N N . TYR A 1 179 ? -4.259 -2.856 -0.269 1.00 93.50 179 TYR A N 1
ATOM 1464 C CA . TYR A 1 179 ? -3.568 -3.962 -0.936 1.00 93.50 179 TYR A CA 1
ATOM 1465 C C . TYR A 1 179 ? -3.611 -3.866 -2.451 1.00 93.50 179 TYR A C 1
ATOM 1467 O O . TYR A 1 179 ? -2.588 -4.091 -3.088 1.00 93.50 179 TYR A O 1
ATOM 1475 N N . LEU A 1 180 ? -4.763 -3.523 -3.035 1.00 95.81 180 LEU A N 1
ATOM 1476 C CA . LEU A 1 180 ? -4.878 -3.360 -4.486 1.00 95.81 180 LEU A CA 1
ATOM 1477 C C . LEU A 1 180 ? -3.933 -2.265 -4.987 1.00 95.81 180 LEU A C 1
ATOM 1479 O O . LEU A 1 180 ? -3.231 -2.468 -5.977 1.00 95.81 180 LEU A O 1
ATOM 1483 N N . PHE A 1 181 ? -3.853 -1.147 -4.259 1.00 95.38 181 PHE A N 1
ATOM 1484 C CA . PHE A 1 181 ? -2.861 -0.110 -4.523 1.00 95.38 181 PHE A CA 1
ATOM 1485 C C . PHE A 1 181 ? -1.425 -0.640 -4.403 1.00 95.38 181 PHE A C 1
ATOM 1487 O O . PHE A 1 181 ? -0.625 -0.451 -5.315 1.00 95.38 181 PHE A O 1
ATOM 1494 N N . GLY A 1 182 ? -1.099 -1.333 -3.307 1.00 94.25 182 GLY A N 1
ATOM 1495 C CA . GLY A 1 182 ? 0.239 -1.882 -3.083 1.00 94.25 182 GLY A CA 1
ATOM 1496 C C . GLY A 1 182 ? 0.672 -2.858 -4.180 1.00 94.25 182 GLY A C 1
ATOM 1497 O O . GLY A 1 182 ? 1.782 -2.750 -4.691 1.00 94.25 182 GLY A O 1
ATOM 1498 N N . ILE A 1 183 ? -0.215 -3.765 -4.597 1.00 95.69 183 ILE A N 1
ATOM 1499 C CA . ILE A 1 183 ? 0.029 -4.708 -5.698 1.00 95.69 183 ILE A CA 1
ATOM 1500 C C . ILE A 1 183 ? 0.236 -3.952 -7.016 1.00 95.69 183 ILE A C 1
ATOM 1502 O O . ILE A 1 183 ? 1.211 -4.214 -7.715 1.00 95.69 183 ILE A O 1
ATOM 1506 N N . SER A 1 184 ? -0.625 -2.980 -7.336 1.00 97.62 184 SER A N 1
ATOM 1507 C CA . SER A 1 184 ? -0.487 -2.146 -8.538 1.00 97.62 184 SER A CA 1
ATOM 1508 C C . SER A 1 184 ? 0.862 -1.420 -8.585 1.00 97.62 184 SER A C 1
ATOM 1510 O O . SER A 1 184 ? 1.549 -1.457 -9.610 1.00 97.62 184 SER A O 1
ATOM 1512 N N . LEU A 1 185 ? 1.277 -0.822 -7.465 1.00 95.88 185 LEU A N 1
ATOM 1513 C CA . LEU A 1 185 ? 2.558 -0.134 -7.341 1.00 95.88 185 LEU A CA 1
ATOM 1514 C C . LEU A 1 185 ? 3.741 -1.099 -7.499 1.00 95.88 185 LEU A C 1
ATOM 1516 O O . LEU A 1 185 ? 4.696 -0.776 -8.205 1.00 95.88 185 LEU A O 1
ATOM 1520 N N . LEU A 1 186 ? 3.674 -2.284 -6.885 1.00 94.62 186 LEU A N 1
ATOM 1521 C CA . LEU A 1 186 ? 4.703 -3.316 -7.031 1.00 94.62 186 LEU A CA 1
ATOM 1522 C C . LEU A 1 186 ? 4.827 -3.779 -8.485 1.00 94.62 186 LEU A C 1
ATOM 1524 O O . LEU A 1 186 ? 5.941 -3.866 -8.991 1.00 94.62 186 LEU A O 1
ATOM 1528 N N . LEU A 1 187 ? 3.711 -4.020 -9.175 1.00 96.69 187 LEU A N 1
ATOM 1529 C CA . LEU A 1 187 ? 3.709 -4.408 -10.588 1.00 96.69 187 LEU A CA 1
ATOM 1530 C C . LEU A 1 187 ? 4.308 -3.319 -11.485 1.00 96.69 187 LEU A C 1
ATOM 1532 O O . LEU A 1 187 ? 5.114 -3.636 -12.356 1.00 96.69 187 LEU A O 1
ATOM 1536 N N . LEU A 1 188 ? 3.987 -2.041 -11.243 1.00 96.06 188 LEU A N 1
ATOM 1537 C CA . LEU A 1 188 ? 4.603 -0.919 -11.963 1.00 96.06 188 LEU A CA 1
ATOM 1538 C C . LEU A 1 188 ? 6.118 -0.877 -11.725 1.00 96.06 188 LEU A C 1
ATOM 1540 O O . LEU A 1 188 ? 6.895 -0.749 -12.671 1.00 96.06 188 LEU A O 1
ATOM 1544 N N . ILE A 1 189 ? 6.541 -1.014 -10.468 1.00 94.56 189 ILE A N 1
ATOM 1545 C CA . ILE A 1 189 ? 7.955 -1.089 -10.094 1.00 94.56 189 ILE A CA 1
ATOM 1546 C C . ILE A 1 189 ? 8.644 -2.229 -10.852 1.00 94.56 189 ILE A C 1
ATOM 1548 O O . ILE A 1 189 ? 9.657 -1.984 -11.506 1.00 94.56 189 ILE A O 1
ATOM 1552 N N . PHE A 1 190 ? 8.073 -3.436 -10.832 1.00 94.12 190 PHE A N 1
ATOM 1553 C CA . PHE A 1 190 ? 8.612 -4.587 -11.554 1.00 94.12 190 PHE A CA 1
ATOM 1554 C C . PHE A 1 190 ? 8.663 -4.348 -13.063 1.00 94.12 190 PHE A C 1
ATOM 1556 O O . PHE A 1 190 ? 9.673 -4.672 -13.684 1.00 94.12 190 PHE A O 1
ATOM 1563 N N . ALA A 1 191 ? 7.636 -3.741 -13.660 1.00 95.44 191 ALA A N 1
ATOM 1564 C CA . ALA A 1 191 ? 7.627 -3.416 -15.084 1.00 95.44 191 ALA A CA 1
ATOM 1565 C C . ALA A 1 191 ? 8.782 -2.476 -15.462 1.00 95.44 191 ALA A C 1
ATOM 1567 O O . ALA A 1 191 ? 9.490 -2.713 -16.446 1.00 95.44 191 ALA A O 1
ATOM 1568 N N . ILE A 1 192 ? 9.021 -1.442 -14.647 1.00 94.12 192 ILE A N 1
ATOM 1569 C CA . ILE A 1 192 ? 10.140 -0.507 -14.821 1.00 94.12 192 ILE A CA 1
ATOM 1570 C C . ILE A 1 192 ? 11.479 -1.231 -14.623 1.00 94.12 192 ILE A C 1
ATOM 1572 O O . ILE A 1 192 ? 12.398 -1.031 -15.421 1.00 94.12 192 ILE A O 1
ATOM 1576 N N . SER A 1 193 ? 11.599 -2.106 -13.615 1.00 92.62 193 SER A N 1
ATOM 1577 C CA . SER A 1 193 ? 12.804 -2.919 -13.399 1.00 92.62 193 SER A CA 1
ATOM 1578 C C . SER A 1 193 ? 13.113 -3.785 -14.614 1.00 92.62 193 SER A C 1
ATOM 1580 O O . SER A 1 193 ? 14.219 -3.719 -15.146 1.00 92.62 193 SER A O 1
ATOM 1582 N N . VAL A 1 194 ? 12.140 -4.578 -15.071 1.00 93.69 194 VAL A N 1
ATOM 1583 C CA . VAL A 1 194 ? 12.297 -5.495 -16.207 1.00 93.69 194 VAL A CA 1
ATOM 1584 C C . VAL A 1 194 ? 12.671 -4.711 -17.461 1.00 93.69 194 VAL A C 1
ATOM 1586 O O . VAL A 1 194 ? 13.623 -5.082 -18.142 1.00 93.69 194 VAL A O 1
ATOM 1589 N N . THR A 1 195 ? 12.012 -3.579 -17.718 1.00 93.94 195 THR A N 1
ATOM 1590 C CA . THR A 1 195 ? 12.359 -2.681 -18.830 1.00 93.94 195 THR A CA 1
ATOM 1591 C C . THR A 1 195 ? 13.814 -2.214 -18.753 1.00 93.94 195 THR A C 1
ATOM 1593 O O . THR A 1 195 ? 14.543 -2.277 -19.744 1.00 93.94 195 THR A O 1
ATOM 1596 N N . GLY A 1 196 ? 14.258 -1.745 -17.585 1.00 92.81 196 GLY A N 1
ATOM 1597 C CA . GLY A 1 196 ? 15.621 -1.250 -17.400 1.00 92.81 196 GLY A CA 1
ATOM 1598 C C . GLY A 1 196 ? 16.677 -2.346 -17.535 1.00 92.81 196 GLY A C 1
ATOM 1599 O O . GLY A 1 196 ? 17.704 -2.127 -18.174 1.00 92.81 196 GLY A O 1
ATOM 1600 N N . PHE A 1 197 ? 16.417 -3.546 -17.007 1.00 91.69 197 PHE A N 1
ATOM 1601 C CA . PHE A 1 197 ? 17.342 -4.681 -17.098 1.00 91.69 197 PHE A CA 1
ATOM 1602 C C . PHE A 1 197 ? 17.417 -5.297 -18.500 1.00 91.69 197 PHE A C 1
ATOM 1604 O O . PHE A 1 197 ? 18.500 -5.722 -18.915 1.00 91.69 197 PHE A O 1
ATOM 1611 N N . LEU A 1 198 ? 16.305 -5.312 -19.240 1.00 92.25 198 LEU A N 1
ATOM 1612 C CA . LEU A 1 198 ? 16.259 -5.763 -20.635 1.00 92.25 198 LEU A CA 1
ATOM 1613 C C . LEU A 1 198 ? 16.780 -4.714 -21.628 1.00 92.25 198 LEU A C 1
ATOM 1615 O O . LEU A 1 198 ? 17.008 -5.046 -22.790 1.00 92.25 198 LEU A O 1
ATOM 1619 N N . SER A 1 199 ? 16.999 -3.472 -21.188 1.00 92.25 199 SER A N 1
ATOM 1620 C CA . SER A 1 199 ? 17.561 -2.416 -22.030 1.00 92.25 199 SER A CA 1
ATOM 1621 C C . SER A 1 199 ? 18.898 -2.839 -22.640 1.00 92.25 199 SER A C 1
ATOM 1623 O O . SER A 1 199 ? 19.727 -3.470 -21.984 1.00 92.25 199 SER A O 1
ATOM 1625 N N . SER A 1 200 ? 19.162 -2.462 -23.890 1.00 91.81 200 SER A N 1
ATOM 1626 C CA . SER A 1 200 ? 20.461 -2.735 -24.520 1.00 91.81 200 SER A CA 1
ATOM 1627 C C . SER A 1 200 ? 21.572 -1.810 -24.005 1.00 91.81 200 SER A C 1
ATOM 1629 O O . SER A 1 200 ? 22.748 -2.063 -24.252 1.00 91.81 200 SER A O 1
ATOM 1631 N N . SER A 1 201 ? 21.216 -0.730 -23.303 1.00 93.19 201 SER A N 1
ATOM 1632 C CA . SER A 1 201 ? 22.165 0.261 -22.803 1.00 93.19 201 SER A CA 1
ATOM 1633 C C . SER A 1 201 ? 22.679 -0.085 -21.406 1.00 93.19 201 SER A C 1
ATOM 1635 O O . SER A 1 201 ? 21.904 -0.201 -20.455 1.00 93.19 201 SER A O 1
ATOM 1637 N N . THR A 1 202 ? 24.002 -0.174 -21.249 1.00 92.62 202 THR A N 1
ATOM 1638 C CA . THR A 1 202 ? 24.653 -0.390 -19.946 1.00 92.62 202 THR A CA 1
ATOM 1639 C C . THR A 1 202 ? 24.327 0.725 -18.951 1.00 92.62 202 THR A C 1
ATOM 1641 O O . THR A 1 202 ? 24.126 0.447 -17.770 1.00 92.62 202 THR A O 1
ATOM 1644 N N . SER A 1 203 ? 24.215 1.977 -19.413 1.00 90.69 203 SER A N 1
ATOM 1645 C CA . SER A 1 203 ? 23.887 3.105 -18.534 1.00 90.69 203 SER A CA 1
ATOM 1646 C C . SER A 1 203 ? 22.474 2.993 -17.967 1.00 90.69 203 SER A C 1
ATOM 1648 O O . SER A 1 203 ? 22.284 3.230 -16.777 1.00 90.69 203 SER A O 1
ATOM 1650 N N . ALA A 1 204 ? 21.503 2.551 -18.775 1.00 89.19 204 ALA A N 1
ATOM 1651 C CA . ALA A 1 204 ? 20.135 2.320 -18.319 1.00 89.19 204 ALA A CA 1
ATOM 1652 C C . ALA A 1 204 ? 20.078 1.220 -17.248 1.00 89.19 204 ALA A C 1
ATOM 1654 O O . ALA A 1 204 ? 19.444 1.413 -16.216 1.00 89.19 204 ALA A O 1
ATOM 1655 N N . LYS A 1 205 ? 20.812 0.113 -17.434 1.00 93.19 205 LYS A N 1
ATOM 1656 C CA . LYS A 1 205 ? 20.888 -0.972 -16.439 1.00 93.19 205 LYS A CA 1
ATOM 1657 C C . LYS A 1 205 ? 21.470 -0.501 -15.109 1.00 93.19 205 LYS A C 1
ATOM 1659 O O . LYS A 1 205 ? 20.904 -0.795 -14.059 1.00 93.19 205 LYS A O 1
ATOM 1664 N N . ILE A 1 206 ? 22.587 0.232 -15.155 1.00 93.81 206 ILE A N 1
ATOM 1665 C CA . ILE A 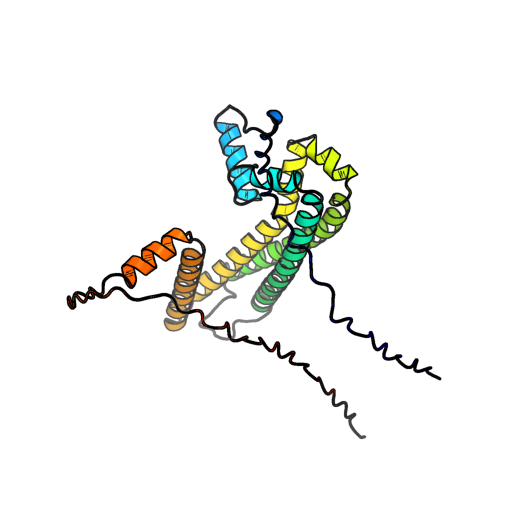1 206 ? 23.244 0.770 -13.955 1.00 93.81 206 ILE A CA 1
ATOM 1666 C C . ILE A 1 206 ? 22.322 1.764 -13.253 1.00 93.81 206 ILE A C 1
ATOM 1668 O O . ILE A 1 206 ? 22.166 1.686 -12.037 1.00 93.81 206 ILE A O 1
ATOM 1672 N N . PHE A 1 207 ? 21.684 2.662 -14.007 1.00 91.75 207 PHE A N 1
ATOM 1673 C CA . PHE A 1 207 ? 20.759 3.641 -13.451 1.00 91.75 207 PHE A CA 1
ATOM 1674 C C . PHE A 1 207 ? 19.571 2.957 -12.772 1.00 91.75 207 PHE A C 1
ATOM 1676 O O . PHE A 1 207 ? 19.340 3.187 -11.590 1.00 91.75 207 PHE A O 1
ATOM 1683 N N . THR A 1 208 ? 18.875 2.050 -13.466 1.00 91.38 208 THR A N 1
ATOM 1684 C CA . THR A 1 208 ? 17.738 1.311 -12.904 1.00 91.38 208 THR A CA 1
ATOM 1685 C C . THR A 1 208 ? 18.144 0.510 -11.667 1.00 91.38 208 THR A C 1
ATOM 1687 O O . THR A 1 208 ? 17.484 0.611 -10.634 1.00 91.38 208 THR A O 1
ATOM 1690 N N . GLY A 1 209 ? 19.250 -0.238 -11.728 1.00 92.00 209 GLY A N 1
ATOM 1691 C CA . GLY A 1 209 ? 19.763 -0.992 -10.582 1.00 92.00 209 GLY A CA 1
ATOM 1692 C C . GLY A 1 209 ? 20.120 -0.091 -9.396 1.00 92.00 209 GLY A C 1
ATOM 1693 O O . GLY A 1 209 ? 19.738 -0.386 -8.264 1.00 92.00 209 GLY A O 1
ATOM 1694 N N . GLY A 1 210 ? 20.783 1.039 -9.655 1.00 92.62 210 GLY A N 1
ATOM 1695 C CA . GLY A 1 210 ? 21.132 2.037 -8.645 1.00 92.62 210 GLY A CA 1
ATOM 1696 C C . GLY A 1 210 ? 19.904 2.675 -7.995 1.00 92.62 210 GLY A C 1
ATOM 1697 O O . GLY A 1 210 ? 19.846 2.778 -6.771 1.00 92.62 210 GLY A O 1
ATOM 1698 N N . THR A 1 211 ? 18.885 3.035 -8.782 1.00 91.50 211 THR A N 1
ATOM 1699 C CA . THR A 1 211 ? 17.617 3.566 -8.261 1.00 91.50 211 THR A CA 1
ATOM 1700 C C . THR A 1 211 ? 16.917 2.548 -7.363 1.00 91.50 211 THR A C 1
ATOM 1702 O O . THR A 1 211 ? 16.469 2.912 -6.278 1.00 91.50 211 THR A O 1
ATOM 1705 N N . PHE A 1 212 ? 16.860 1.270 -7.751 1.00 90.62 212 PHE A N 1
ATOM 1706 C CA . PHE A 1 212 ? 16.251 0.234 -6.911 1.00 90.62 212 PHE A CA 1
ATOM 1707 C C . PHE A 1 212 ? 17.032 -0.036 -5.631 1.00 90.62 212 PHE A C 1
ATOM 1709 O O . PHE A 1 212 ? 16.422 -0.158 -4.571 1.00 90.62 212 PHE A O 1
ATOM 1716 N N . ALA A 1 213 ? 18.363 -0.079 -5.705 1.00 91.50 213 ALA A N 1
ATOM 1717 C CA . ALA A 1 213 ? 19.207 -0.222 -4.525 1.00 91.50 213 ALA A CA 1
ATOM 1718 C C . ALA A 1 213 ? 18.998 0.943 -3.545 1.00 91.50 213 ALA A C 1
ATOM 1720 O O . ALA A 1 213 ? 18.869 0.715 -2.343 1.00 91.50 213 ALA A O 1
ATOM 1721 N N . LEU A 1 214 ? 18.891 2.174 -4.056 1.00 91.69 214 LEU A N 1
ATOM 1722 C CA . LEU A 1 214 ? 18.613 3.357 -3.246 1.00 91.69 214 LEU A CA 1
ATOM 1723 C C . LEU A 1 214 ? 17.218 3.299 -2.613 1.00 91.69 214 LEU A C 1
ATOM 1725 O O . LEU A 1 214 ? 17.098 3.487 -1.407 1.00 91.69 214 LEU A O 1
ATOM 1729 N N . LEU A 1 215 ? 16.173 2.993 -3.390 1.00 89.62 215 LEU A N 1
ATOM 1730 C CA . LEU A 1 215 ? 14.809 2.851 -2.867 1.00 89.62 215 LEU A CA 1
ATOM 1731 C C . LEU A 1 215 ? 14.732 1.766 -1.792 1.00 89.62 215 LEU A C 1
ATOM 1733 O O . LEU A 1 215 ? 14.129 1.981 -0.742 1.00 89.62 215 LEU A O 1
ATOM 1737 N N . PHE A 1 216 ? 15.380 0.623 -2.019 1.00 88.25 216 PHE A N 1
ATOM 1738 C CA . PHE A 1 216 ? 15.464 -0.449 -1.036 1.00 88.25 216 PHE A CA 1
ATOM 1739 C C . PHE A 1 216 ? 16.194 0.002 0.232 1.00 88.25 216 PHE A C 1
ATOM 1741 O O . PHE A 1 216 ? 15.699 -0.238 1.330 1.00 88.25 216 PHE A O 1
ATOM 1748 N N . ALA A 1 217 ? 17.324 0.703 0.104 1.00 89.94 217 ALA A N 1
ATOM 1749 C CA . ALA A 1 217 ? 18.052 1.254 1.243 1.00 89.94 217 ALA A CA 1
ATOM 1750 C C . ALA A 1 217 ? 17.205 2.269 2.026 1.00 89.94 217 ALA A C 1
ATOM 1752 O O . ALA A 1 217 ? 17.173 2.209 3.252 1.00 89.94 217 ALA A O 1
ATOM 1753 N N . CYS A 1 218 ? 16.465 3.149 1.343 1.00 87.56 218 CYS A N 1
ATOM 1754 C CA . CYS A 1 218 ? 15.551 4.102 1.974 1.00 87.56 218 CYS A CA 1
ATOM 1755 C C . CYS A 1 218 ? 14.396 3.403 2.704 1.00 87.56 218 CYS A C 1
ATOM 1757 O O . CYS A 1 218 ? 14.049 3.792 3.820 1.00 87.56 218 CYS A O 1
ATOM 1759 N N . LEU A 1 219 ? 13.812 2.360 2.107 1.00 86.56 219 LEU A N 1
ATOM 1760 C CA . LEU A 1 219 ? 12.757 1.566 2.739 1.00 86.56 219 LEU A CA 1
ATOM 1761 C C . LEU A 1 219 ? 13.289 0.808 3.953 1.00 86.56 219 LEU A C 1
ATOM 1763 O O . LEU A 1 219 ? 12.683 0.855 5.020 1.00 86.56 219 LEU A O 1
ATOM 1767 N N . PHE A 1 220 ? 14.444 0.161 3.814 1.00 85.38 220 PHE A N 1
ATOM 1768 C CA . PHE A 1 220 ? 15.098 -0.550 4.904 1.00 85.38 220 PHE A CA 1
ATOM 1769 C C . PHE A 1 220 ? 15.430 0.399 6.057 1.00 85.38 220 PHE A C 1
ATOM 1771 O O . PHE A 1 220 ? 15.094 0.114 7.203 1.00 85.38 220 PHE A O 1
ATOM 1778 N N . ALA A 1 221 ? 15.995 1.568 5.747 1.00 85.06 221 ALA A N 1
ATOM 1779 C CA . ALA A 1 221 ? 16.221 2.631 6.712 1.00 85.06 221 ALA A CA 1
ATOM 1780 C C . ALA A 1 221 ? 14.904 3.041 7.397 1.00 85.06 221 ALA A C 1
ATOM 1782 O O . ALA A 1 221 ? 14.839 3.086 8.621 1.00 85.06 221 ALA A O 1
ATOM 1783 N N . SER A 1 222 ? 13.825 3.267 6.650 1.00 82.12 222 SER A N 1
ATOM 1784 C CA . SER A 1 222 ? 12.529 3.670 7.223 1.00 82.12 222 SER A CA 1
ATOM 1785 C C . SER A 1 222 ? 11.908 2.610 8.145 1.00 82.12 222 SER A C 1
ATOM 1787 O O . SER A 1 222 ? 11.168 2.955 9.062 1.00 82.12 222 SER A O 1
ATOM 1789 N N . ILE A 1 223 ? 12.201 1.325 7.914 1.00 80.31 223 ILE A N 1
ATOM 1790 C CA . ILE A 1 223 ? 11.687 0.202 8.714 1.00 80.31 223 ILE A CA 1
ATOM 1791 C C . ILE A 1 223 ? 12.527 -0.030 9.978 1.00 80.31 223 ILE A C 1
ATOM 1793 O O . ILE A 1 223 ? 12.015 -0.578 10.958 1.00 80.31 223 ILE A O 1
ATOM 1797 N N . LEU A 1 224 ? 13.802 0.375 9.989 1.00 79.19 224 LEU A N 1
ATOM 1798 C CA . LEU A 1 224 ? 14.662 0.200 11.156 1.00 79.19 224 LEU A CA 1
ATOM 1799 C C . LEU A 1 224 ? 14.060 0.941 12.367 1.00 79.19 224 LEU A C 1
ATOM 1801 O O . LEU A 1 224 ? 13.861 2.156 12.311 1.00 79.19 224 LEU A O 1
ATOM 1805 N N . PRO A 1 225 ? 13.774 0.239 13.481 1.00 71.00 225 PRO A N 1
ATOM 1806 C CA . PRO A 1 225 ? 13.208 0.860 14.672 1.00 71.00 225 PRO A CA 1
ATOM 1807 C C . PRO A 1 225 ? 14.065 2.040 15.159 1.00 71.00 225 PRO A C 1
ATOM 1809 O O . PRO A 1 225 ? 15.292 1.966 15.136 1.00 71.00 225 PRO A O 1
ATOM 1812 N N . SER A 1 226 ? 13.451 3.097 15.701 1.00 60.44 226 SER A N 1
ATOM 1813 C CA . SER A 1 226 ? 14.171 4.235 16.305 1.00 60.44 226 SER A CA 1
ATOM 1814 C C . SER A 1 226 ? 15.303 3.876 17.297 1.00 60.44 226 SER A C 1
ATOM 1816 O O . SER A 1 226 ? 16.310 4.589 17.288 1.00 60.44 226 SER A O 1
ATOM 1818 N N . PRO A 1 227 ? 15.258 2.780 18.097 1.00 65.38 227 PRO A N 1
ATOM 1819 C CA . PRO A 1 227 ? 16.406 2.382 18.921 1.00 65.38 227 PRO A CA 1
ATOM 1820 C C . PRO A 1 227 ? 17.609 1.862 18.117 1.00 65.38 227 PRO A C 1
ATOM 1822 O O . PRO A 1 227 ? 18.736 1.885 18.612 1.00 65.38 227 PRO A O 1
ATOM 1825 N N . PHE A 1 228 ? 17.401 1.382 16.887 1.00 66.38 228 PHE A N 1
ATOM 1826 C CA . PHE A 1 228 ? 18.498 1.037 15.982 1.00 66.38 228 PHE A CA 1
ATOM 1827 C C . PHE A 1 228 ? 19.203 2.290 15.478 1.00 66.38 228 PHE A C 1
ATOM 1829 O O . PHE A 1 228 ? 20.426 2.297 15.429 1.00 66.38 228 PHE A O 1
ATOM 1836 N N . TYR A 1 229 ? 18.463 3.360 15.181 1.00 65.75 229 TYR A N 1
ATOM 1837 C CA . TYR A 1 229 ? 19.048 4.639 14.778 1.00 65.75 229 TYR A CA 1
ATOM 1838 C C . TYR A 1 229 ? 19.913 5.257 15.868 1.00 65.75 229 TYR A C 1
ATOM 1840 O O . TYR A 1 229 ? 21.025 5.682 15.581 1.00 65.75 229 TYR A O 1
ATOM 1848 N N . THR A 1 230 ? 19.458 5.261 17.123 1.00 67.19 230 THR A N 1
ATOM 1849 C CA . THR A 1 230 ? 20.260 5.788 18.239 1.00 67.19 230 THR A CA 1
ATOM 1850 C C . THR A 1 230 ? 21.501 4.941 18.508 1.00 67.19 230 THR A C 1
ATOM 1852 O O . THR A 1 230 ? 22.569 5.495 18.761 1.00 67.19 230 THR A O 1
ATOM 1855 N N . ARG A 1 231 ? 21.412 3.609 18.380 1.00 71.75 231 ARG A N 1
ATOM 1856 C CA . ARG A 1 231 ? 22.583 2.718 18.464 1.00 71.75 231 ARG A CA 1
ATOM 1857 C C . ARG A 1 231 ? 23.549 2.889 17.294 1.00 71.75 231 ARG A C 1
ATOM 1859 O O . ARG A 1 231 ? 24.751 2.922 17.520 1.00 71.75 231 ARG A O 1
ATOM 1866 N N . LEU A 1 232 ? 23.047 3.005 16.066 1.00 71.75 232 LEU A N 1
ATOM 1867 C CA . LEU A 1 232 ? 23.868 3.186 14.869 1.00 71.75 232 LEU A CA 1
ATOM 1868 C C . LEU A 1 232 ? 24.541 4.562 14.873 1.00 71.75 232 LEU A C 1
ATOM 1870 O O . LEU A 1 232 ? 25.722 4.657 14.571 1.00 71.75 232 LEU A O 1
ATOM 1874 N N . TYR A 1 233 ? 23.821 5.607 15.287 1.00 73.50 233 TYR A N 1
ATOM 1875 C CA . TYR A 1 233 ? 24.364 6.950 15.480 1.00 73.50 233 TYR A CA 1
ATOM 187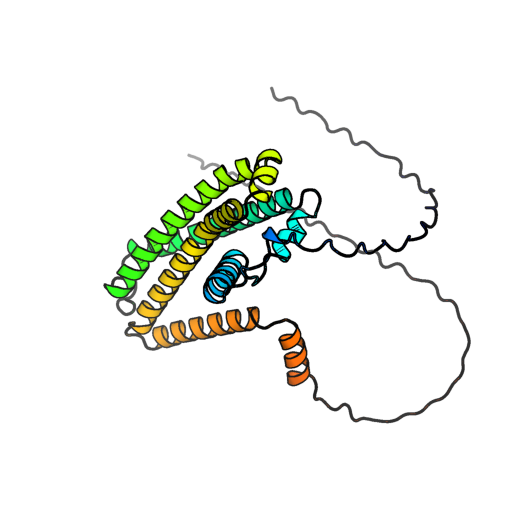6 C C . TYR A 1 233 ? 25.449 6.958 16.564 1.00 73.50 233 TYR A C 1
ATOM 1878 O O . TYR A 1 233 ? 26.537 7.474 16.335 1.00 73.50 233 TYR A O 1
ATOM 1886 N N . GLY A 1 234 ? 25.212 6.297 17.702 1.00 76.00 234 GLY A N 1
ATOM 1887 C CA . GLY A 1 234 ? 26.230 6.107 18.738 1.00 76.00 234 GLY A CA 1
ATOM 1888 C C . GLY A 1 234 ? 27.445 5.300 18.268 1.00 76.00 234 GLY A C 1
ATOM 1889 O O . GLY A 1 234 ? 28.543 5.530 18.751 1.00 76.00 234 GLY A O 1
ATOM 1890 N N . LEU A 1 235 ? 27.292 4.398 17.298 1.00 78.88 235 LEU A N 1
ATOM 1891 C CA . LEU A 1 235 ? 28.392 3.586 16.770 1.00 78.88 235 LEU A CA 1
ATOM 1892 C C . LEU A 1 235 ? 29.175 4.291 15.646 1.00 78.88 235 LEU A C 1
ATOM 1894 O O . LEU A 1 235 ? 30.387 4.127 15.555 1.00 78.88 235 LEU A O 1
ATOM 1898 N N . LEU A 1 236 ? 28.498 5.089 14.814 1.00 78.56 236 LEU A N 1
ATOM 1899 C CA . LEU A 1 236 ? 29.102 5.875 13.729 1.00 78.56 236 LEU A CA 1
ATOM 1900 C C . LEU A 1 236 ? 29.743 7.180 14.225 1.00 78.56 236 LEU A C 1
ATOM 1902 O O . LEU A 1 236 ? 30.765 7.591 13.683 1.00 78.56 236 LEU A O 1
ATOM 1906 N N . TRP A 1 237 ? 29.167 7.825 15.245 1.00 77.06 237 TRP A N 1
ATOM 1907 C CA . TRP A 1 237 ? 29.654 9.101 15.791 1.00 77.06 237 TRP A CA 1
ATOM 1908 C C . TRP A 1 237 ? 30.242 8.997 17.206 1.00 77.06 237 TRP A C 1
ATOM 1910 O O . TRP A 1 237 ? 30.994 9.879 17.614 1.00 77.06 237 TRP A O 1
ATOM 1920 N N . GLY A 1 238 ? 29.963 7.932 17.959 1.00 65.19 238 GLY A N 1
ATOM 1921 C CA . GLY A 1 238 ? 30.423 7.754 19.341 1.00 65.19 238 GLY A CA 1
ATOM 1922 C C . GLY A 1 238 ? 31.682 6.901 19.458 1.00 65.19 238 GLY A C 1
ATOM 1923 O O . GLY A 1 238 ? 31.676 5.869 20.123 1.00 65.19 238 GLY A O 1
ATOM 1924 N N . LYS A 1 239 ? 32.774 7.342 18.826 1.00 54.28 239 LYS A N 1
ATOM 1925 C CA . LYS A 1 239 ? 34.140 7.028 19.279 1.00 54.28 239 LYS A CA 1
ATOM 1926 C C . LYS A 1 239 ? 35.158 8.032 18.732 1.00 54.28 239 LYS A C 1
ATOM 1928 O O . LYS A 1 239 ? 36.114 7.670 18.056 1.00 54.28 239 LYS A O 1
ATOM 1933 N N . ARG A 1 240 ? 34.967 9.316 19.034 1.00 51.75 240 ARG A N 1
ATOM 1934 C CA . ARG A 1 240 ? 36.126 10.173 19.305 1.00 51.75 240 ARG A CA 1
ATOM 1935 C C . ARG A 1 240 ? 36.273 10.201 20.813 1.00 51.75 240 ARG A C 1
ATOM 1937 O O . ARG A 1 240 ? 35.471 10.835 21.489 1.00 51.75 240 ARG A O 1
ATOM 1944 N N . ASN A 1 241 ? 37.244 9.440 21.310 1.00 55.19 241 ASN A N 1
ATOM 1945 C CA . ASN A 1 241 ? 37.817 9.694 22.619 1.00 55.19 241 ASN A CA 1
ATOM 1946 C C . ASN A 1 241 ? 38.218 11.173 22.637 1.00 55.19 241 ASN A C 1
ATOM 1948 O O . ASN A 1 241 ? 39.171 11.556 21.964 1.00 55.19 241 ASN A O 1
ATOM 1952 N N . CYS A 1 242 ? 37.468 11.994 23.362 1.00 55.53 242 CYS A N 1
ATOM 1953 C CA . CYS A 1 242 ? 38.066 13.126 24.046 1.00 55.53 242 CYS A CA 1
ATOM 1954 C C . CYS A 1 242 ? 38.617 12.558 25.354 1.00 55.53 242 CYS A C 1
ATOM 1956 O O . CYS A 1 242 ? 38.022 12.718 26.414 1.00 55.53 242 CYS A O 1
ATOM 1958 N N . ASP A 1 243 ? 39.702 11.795 25.221 1.00 57.38 243 ASP A N 1
ATOM 1959 C CA . ASP A 1 243 ? 40.745 11.811 26.232 1.00 57.38 243 ASP A CA 1
ATOM 1960 C C . ASP A 1 243 ? 41.428 13.159 26.010 1.00 57.38 243 ASP A C 1
ATOM 1962 O O . ASP A 1 243 ? 42.124 13.304 25.015 1.00 57.38 243 ASP A O 1
ATOM 1966 N N . ASP A 1 244 ? 41.117 14.164 26.825 1.00 54.31 244 ASP A N 1
ATOM 1967 C CA . ASP A 1 244 ? 42.025 15.286 27.068 1.00 54.31 244 ASP A CA 1
ATOM 1968 C C . ASP A 1 244 ? 41.586 16.027 28.340 1.00 54.31 244 ASP A C 1
ATOM 1970 O O . ASP A 1 244 ? 40.640 16.812 28.343 1.00 54.31 244 ASP A O 1
ATOM 1974 N N . ASN A 1 245 ? 42.347 15.724 29.393 1.00 49.47 245 ASN A N 1
ATOM 1975 C CA . ASN A 1 245 ? 42.736 16.561 30.526 1.00 49.47 245 ASN A CA 1
ATOM 1976 C C . ASN A 1 245 ? 41.675 17.023 31.533 1.00 49.47 245 ASN A C 1
ATOM 1978 O O . ASN A 1 245 ? 40.998 18.035 31.369 1.00 49.47 245 ASN A O 1
ATOM 1982 N N . ASP A 1 246 ? 41.669 16.310 32.663 1.00 57.25 246 ASP A N 1
ATOM 1983 C CA . ASP A 1 246 ? 42.130 16.838 33.956 1.00 57.25 246 ASP A CA 1
ATOM 1984 C C . ASP A 1 246 ? 42.379 18.353 33.991 1.00 57.25 246 ASP A C 1
ATOM 1986 O O . ASP A 1 246 ? 43.357 18.865 33.440 1.00 57.25 246 ASP A O 1
ATOM 1990 N N . SER A 1 247 ? 41.528 19.058 34.725 1.00 50.50 247 SER A N 1
ATOM 1991 C CA . SER A 1 247 ? 41.908 20.225 35.518 1.00 50.50 247 SER A CA 1
ATOM 1992 C C . SER A 1 247 ? 40.873 20.349 36.625 1.00 50.50 247 SER A C 1
ATOM 1994 O O . SER A 1 247 ? 39.761 20.834 36.411 1.00 50.50 247 SER A O 1
ATOM 1996 N N . ASP A 1 248 ? 41.246 19.812 37.779 1.00 59.62 248 ASP A N 1
ATOM 1997 C CA . ASP A 1 248 ? 40.671 20.138 39.073 1.00 59.62 248 ASP A CA 1
ATOM 1998 C C . ASP A 1 248 ? 40.540 21.661 39.213 1.00 59.62 248 ASP A C 1
ATOM 2000 O O . ASP A 1 248 ? 41.498 22.373 38.927 1.00 59.62 248 ASP A O 1
ATOM 2004 N N . ASP A 1 249 ? 39.386 22.155 39.663 1.00 49.25 249 ASP A N 1
ATOM 2005 C CA . ASP A 1 249 ? 39.392 23.276 40.599 1.00 49.25 249 ASP A CA 1
ATOM 2006 C C . ASP A 1 249 ? 38.077 23.380 41.383 1.00 49.25 249 ASP A C 1
ATOM 2008 O O . ASP A 1 249 ? 36.958 23.453 40.871 1.00 49.25 249 ASP A O 1
ATOM 2012 N N . GLU A 1 250 ? 38.301 23.344 42.683 1.00 53.44 250 GLU A N 1
ATOM 2013 C CA . GLU A 1 250 ? 37.433 23.505 43.829 1.00 53.44 250 GLU A CA 1
ATOM 2014 C C . GLU A 1 250 ? 37.057 24.987 44.005 1.00 53.44 250 GLU A C 1
ATOM 2016 O O . GLU A 1 250 ? 37.932 25.848 44.079 1.00 53.44 250 GLU A O 1
ATOM 2021 N N . SER A 1 251 ? 35.765 25.317 44.123 1.00 42.25 251 SER A N 1
ATOM 2022 C CA . SER A 1 251 ? 35.353 26.503 44.889 1.00 42.25 251 SER A CA 1
ATOM 2023 C C . SER A 1 251 ? 33.856 26.549 45.172 1.00 42.25 251 SER A C 1
ATOM 2025 O O . SER A 1 251 ? 33.019 26.594 44.268 1.00 42.25 251 SER A O 1
ATOM 2027 N N . ASP A 1 252 ? 33.556 26.577 46.468 1.00 50.38 252 ASP A N 1
ATOM 2028 C CA . ASP A 1 252 ? 32.298 27.022 47.052 1.00 50.38 252 ASP A CA 1
ATOM 2029 C C . ASP A 1 252 ? 31.951 28.449 46.600 1.00 50.38 252 ASP A C 1
ATOM 2031 O O . ASP A 1 252 ? 32.819 29.316 46.507 1.00 50.38 252 ASP A O 1
ATOM 2035 N N . GLY A 1 253 ? 30.665 28.731 46.385 1.00 39.25 253 GLY A N 1
ATOM 2036 C CA . GLY A 1 253 ? 30.241 30.089 46.050 1.00 39.25 253 GLY A CA 1
ATOM 2037 C C . GLY A 1 253 ? 28.752 30.241 45.780 1.00 39.25 253 GLY A C 1
ATOM 2038 O O . GLY A 1 253 ? 28.300 30.107 44.654 1.00 39.25 253 GLY A O 1
ATOM 2039 N N . GLU A 1 254 ? 28.021 30.508 46.857 1.00 37.25 254 GLU A N 1
ATOM 2040 C CA . GLU A 1 254 ? 27.052 31.600 47.002 1.00 37.25 254 GLU A CA 1
ATOM 2041 C C . GLU A 1 254 ? 25.982 31.881 45.917 1.00 37.25 254 GLU A C 1
ATOM 2043 O O . GLU A 1 254 ? 26.202 32.075 44.726 1.00 37.25 254 GLU A O 1
ATOM 2048 N N . ILE A 1 255 ? 24.761 31.985 46.436 1.00 45.31 255 ILE A N 1
ATOM 2049 C CA . ILE A 1 255 ? 23.495 32.308 45.785 1.00 45.31 255 ILE A CA 1
ATOM 2050 C C . ILE A 1 255 ? 23.543 33.699 45.140 1.00 45.31 255 ILE A C 1
ATOM 2052 O O . ILE A 1 255 ? 23.749 34.682 45.843 1.00 45.31 255 ILE A O 1
ATOM 2056 N N . HIS A 1 256 ? 23.158 33.814 43.863 1.00 37.44 256 HIS A N 1
ATOM 2057 C CA . HIS A 1 256 ? 22.569 35.051 43.349 1.00 37.44 256 HIS A CA 1
ATOM 2058 C C . HIS A 1 256 ? 21.448 34.803 42.330 1.00 37.44 256 HIS A C 1
ATOM 2060 O O . HIS A 1 256 ? 21.596 34.123 41.319 1.00 37.44 256 HIS A O 1
ATOM 2066 N N . HIS A 1 257 ? 20.295 35.390 42.653 1.00 44.78 257 HIS A N 1
ATOM 2067 C CA . HIS A 1 257 ? 19.141 35.603 41.790 1.00 44.78 257 HIS A CA 1
ATOM 2068 C C . HIS A 1 257 ? 19.537 36.390 40.533 1.00 44.78 257 HIS A C 1
ATOM 2070 O O . HIS A 1 257 ? 19.991 37.527 40.659 1.00 44.78 257 HIS A O 1
ATOM 2076 N N . GLU A 1 258 ? 19.226 35.872 39.342 1.00 38.16 258 GLU A N 1
ATOM 2077 C CA . GLU A 1 258 ? 19.210 36.685 38.125 1.00 38.16 258 GLU A CA 1
ATOM 2078 C C . GLU A 1 258 ? 17.978 36.408 37.253 1.00 38.16 258 GLU A C 1
ATOM 2080 O O . GLU A 1 258 ? 17.453 35.298 37.157 1.00 38.16 258 GLU A O 1
ATOM 2085 N N . LYS A 1 259 ? 17.456 37.510 36.717 1.00 38.72 259 LYS A N 1
ATOM 2086 C CA . LYS A 1 259 ? 16.157 37.687 36.073 1.00 38.72 259 LYS A CA 1
ATOM 2087 C C . LYS A 1 259 ? 16.112 36.998 34.708 1.00 38.72 259 LYS A C 1
ATOM 2089 O O . LYS A 1 259 ? 16.980 37.210 33.870 1.00 38.72 259 LYS A O 1
ATOM 2094 N N . GLY A 1 260 ? 15.034 36.256 34.457 1.00 35.69 260 GLY A N 1
ATOM 2095 C CA . GLY A 1 260 ? 14.719 35.710 33.140 1.00 35.69 260 GLY A CA 1
ATOM 2096 C C . GLY A 1 260 ? 14.422 36.818 32.128 1.00 35.69 260 GLY A C 1
ATOM 2097 O O . GLY A 1 260 ? 13.452 37.562 32.276 1.00 35.69 260 GLY A O 1
ATOM 2098 N N . ALA A 1 261 ? 15.260 36.908 31.098 1.00 38.31 261 ALA A N 1
ATOM 2099 C CA . ALA A 1 261 ? 14.997 37.669 29.889 1.00 38.31 261 ALA A CA 1
ATOM 2100 C C . ALA A 1 261 ? 13.969 36.925 29.023 1.00 38.31 261 ALA A C 1
ATOM 2102 O O . ALA A 1 261 ? 14.100 35.729 28.756 1.00 38.31 261 ALA A O 1
ATOM 2103 N N . GLY A 1 262 ? 12.934 37.649 28.600 1.00 41.62 262 GLY A N 1
ATOM 2104 C CA . GLY A 1 262 ? 11.928 37.170 27.664 1.00 41.62 262 GLY A CA 1
ATOM 2105 C C . GLY A 1 262 ? 12.503 37.011 26.259 1.00 41.62 262 GLY A C 1
ATOM 2106 O O . GLY A 1 262 ? 13.122 37.929 25.726 1.00 41.62 262 GLY A O 1
ATOM 2107 N N . ALA A 1 263 ? 12.253 35.854 25.650 1.00 36.81 263 ALA A N 1
ATOM 2108 C CA . ALA A 1 263 ? 12.428 35.638 24.222 1.00 36.81 263 ALA A CA 1
ATOM 2109 C C . ALA A 1 263 ? 11.043 35.578 23.566 1.00 36.81 263 ALA A C 1
ATOM 2111 O O . ALA A 1 263 ? 10.313 34.592 23.669 1.00 36.81 263 ALA A O 1
ATOM 2112 N N . THR A 1 264 ? 10.685 36.682 22.922 1.00 38.06 264 THR A N 1
ATOM 2113 C CA . THR A 1 264 ? 9.512 36.845 22.065 1.00 38.06 264 THR A CA 1
ATOM 2114 C C . THR A 1 264 ? 9.717 36.031 20.788 1.00 38.06 264 THR A C 1
ATOM 2116 O O . THR A 1 264 ? 10.620 36.322 20.008 1.00 38.06 264 THR A O 1
ATOM 2119 N N . VAL A 1 265 ? 8.887 35.011 20.558 1.00 37.59 265 VAL A N 1
ATOM 2120 C CA . VAL A 1 265 ? 8.840 34.288 19.279 1.00 37.59 265 VAL A CA 1
ATOM 2121 C C . VAL A 1 265 ? 7.848 35.004 18.366 1.00 37.59 265 VAL A C 1
ATOM 2123 O O . VAL A 1 265 ? 6.634 34.892 18.525 1.00 37.59 265 VAL A O 1
ATOM 2126 N N . THR A 1 266 ? 8.376 35.770 17.418 1.00 35.47 266 THR A N 1
ATOM 2127 C CA . THR A 1 266 ? 7.636 36.371 16.306 1.00 35.47 266 THR A CA 1
ATOM 2128 C C . THR A 1 266 ? 7.254 35.281 15.306 1.00 35.47 266 THR A C 1
ATOM 2130 O O . THR A 1 266 ? 8.112 34.683 14.660 1.00 35.47 266 THR A O 1
ATOM 2133 N N . VAL A 1 267 ? 5.954 35.014 15.170 1.00 39.97 267 VAL A N 1
ATOM 2134 C CA . VAL A 1 267 ? 5.402 34.181 14.094 1.00 39.97 267 VAL A CA 1
ATOM 2135 C C . VAL A 1 267 ? 5.134 35.087 12.895 1.00 39.97 267 VAL A C 1
ATOM 2137 O O . VAL A 1 267 ? 4.189 35.874 12.896 1.00 39.97 267 VAL A O 1
ATOM 2140 N N . THR A 1 268 ? 5.989 35.007 11.880 1.00 38.78 268 THR A N 1
ATOM 2141 C CA . THR A 1 268 ? 5.822 35.712 10.605 1.00 38.78 268 THR A CA 1
ATOM 2142 C C . THR A 1 268 ? 4.866 34.921 9.713 1.00 38.78 268 THR A C 1
ATOM 2144 O O . THR A 1 268 ? 5.234 33.902 9.128 1.00 38.78 268 THR A O 1
ATOM 2147 N N . THR A 1 269 ? 3.622 35.382 9.603 1.00 41.97 269 THR A N 1
ATOM 2148 C CA . THR A 1 269 ? 2.657 34.884 8.616 1.00 41.97 269 THR A CA 1
ATOM 2149 C C . THR A 1 269 ? 2.995 35.495 7.256 1.00 41.97 269 THR A C 1
ATOM 2151 O O . THR A 1 269 ? 2.782 36.684 7.036 1.00 41.97 269 THR A O 1
ATOM 2154 N N . HIS A 1 270 ? 3.547 34.695 6.342 1.00 38.16 270 HIS A N 1
ATOM 2155 C CA . HIS A 1 270 ? 3.711 35.088 4.943 1.00 38.16 270 HIS A CA 1
ATOM 2156 C C . HIS A 1 270 ? 2.368 34.957 4.214 1.00 38.16 270 HIS A C 1
ATOM 2158 O O . HIS A 1 270 ? 1.926 33.857 3.885 1.00 38.16 270 HIS A O 1
ATOM 2164 N N . GLU A 1 271 ? 1.724 36.093 3.964 1.00 38.50 271 GLU A N 1
ATOM 2165 C CA . GLU A 1 271 ? 0.540 36.203 3.118 1.00 38.50 271 GLU A CA 1
ATOM 2166 C C . GLU A 1 271 ? 0.986 36.272 1.645 1.00 38.50 271 GLU A C 1
ATOM 2168 O O . GLU A 1 271 ? 1.677 37.200 1.221 1.00 38.50 271 GLU A O 1
ATOM 2173 N N . ILE A 1 272 ? 0.657 35.241 0.862 1.00 45.56 272 ILE A N 1
ATOM 2174 C CA . ILE A 1 272 ? 0.981 35.165 -0.567 1.00 45.56 272 ILE A CA 1
ATOM 2175 C C . ILE A 1 272 ? -0.140 35.860 -1.345 1.00 45.56 272 ILE A C 1
ATOM 2177 O O . ILE A 1 272 ? -1.207 35.292 -1.571 1.00 45.56 272 ILE A O 1
ATOM 2181 N N . HIS A 1 273 ? 0.117 37.092 -1.782 1.00 39.47 273 HIS A N 1
ATOM 2182 C CA . HIS A 1 273 ? -0.734 37.811 -2.728 1.00 39.47 273 HIS A CA 1
ATOM 2183 C C . HIS A 1 273 ? -0.542 37.247 -4.148 1.00 39.47 273 HIS A C 1
ATOM 2185 O O . HIS A 1 273 ? 0.430 37.561 -4.836 1.00 39.47 273 HIS A O 1
ATOM 2191 N N . LEU A 1 274 ? -1.490 36.430 -4.615 1.00 44.56 274 LEU A N 1
ATOM 2192 C CA . LEU A 1 274 ? -1.613 36.053 -6.026 1.00 44.56 274 LEU A CA 1
ATOM 2193 C C . LEU A 1 274 ? -2.284 37.196 -6.801 1.00 44.56 274 LEU A C 1
ATOM 2195 O O . LEU A 1 274 ? -3.487 37.423 -6.693 1.00 44.56 274 LEU A O 1
ATOM 2199 N N . LYS A 1 275 ? -1.490 37.928 -7.588 1.00 48.81 275 LYS A N 1
ATOM 2200 C CA . LYS A 1 275 ? -1.968 38.937 -8.540 1.00 48.81 275 LYS A CA 1
ATOM 2201 C C . LYS A 1 275 ? -2.309 38.242 -9.861 1.00 48.81 275 LYS A C 1
ATOM 2203 O O . LYS A 1 275 ? -1.413 37.870 -10.613 1.00 48.81 275 LYS A O 1
ATOM 2208 N N . ALA A 1 276 ? -3.598 38.047 -10.132 1.00 42.84 276 ALA A N 1
ATOM 2209 C CA . ALA A 1 276 ? -4.079 37.591 -11.432 1.00 42.84 276 ALA A CA 1
ATOM 2210 C C . ALA A 1 276 ? -3.994 38.754 -12.436 1.00 42.84 276 ALA A C 1
ATOM 2212 O O . ALA A 1 276 ? -4.674 39.764 -12.270 1.00 42.84 276 ALA A O 1
ATOM 2213 N N . SER A 1 277 ? -3.137 38.619 -13.451 1.00 53.28 277 SER A N 1
ATOM 2214 C CA . SER A 1 277 ? -3.088 39.510 -14.613 1.00 53.28 277 SER A CA 1
ATOM 2215 C C . SER A 1 277 ? -3.883 38.852 -15.733 1.00 53.28 277 SER A C 1
ATOM 2217 O O . SER A 1 277 ? -3.462 37.834 -16.278 1.00 53.28 277 SER A O 1
ATOM 2219 N N . SER A 1 278 ? -5.057 39.398 -16.027 1.00 49.75 278 SER A N 1
ATOM 2220 C CA . SER A 1 278 ? -5.897 39.005 -17.154 1.00 49.75 278 SER A CA 1
ATOM 2221 C C . SER A 1 278 ? -5.852 40.115 -18.197 1.00 49.75 278 SER A C 1
ATOM 2223 O O . SER A 1 278 ? -6.625 41.067 -18.098 1.00 49.75 278 SER A O 1
ATOM 2225 N N . ASP A 1 279 ? -4.964 39.992 -19.180 1.00 57.66 279 ASP A N 1
ATOM 2226 C CA . ASP A 1 279 ? -5.056 40.785 -20.403 1.00 57.66 279 ASP A CA 1
ATOM 2227 C C . ASP A 1 279 ? -5.772 39.951 -21.477 1.00 57.66 279 ASP A C 1
ATOM 2229 O O . ASP A 1 279 ? -5.353 38.823 -21.758 1.00 57.66 279 ASP A O 1
ATOM 2233 N N . PRO A 1 280 ? -6.864 40.457 -22.072 1.00 65.62 280 PRO A N 1
ATOM 2234 C CA . PRO A 1 280 ? -7.473 39.852 -23.246 1.00 65.62 280 PRO A CA 1
ATOM 2235 C C . PRO A 1 280 ? -6.703 40.235 -24.524 1.00 65.62 280 PRO A C 1
ATOM 2237 O O . PRO A 1 280 ? -6.173 41.346 -24.621 1.00 65.62 280 PRO A O 1
ATOM 2240 N N . PRO A 1 281 ? -6.670 39.361 -25.544 1.00 60.09 281 PRO A N 1
ATOM 2241 C CA . PRO A 1 281 ? -6.108 39.713 -26.838 1.00 60.09 281 PRO A CA 1
ATOM 2242 C C . PRO A 1 281 ? -7.002 40.746 -27.542 1.00 60.09 281 PRO A C 1
ATOM 2244 O O . PRO A 1 281 ? -8.225 40.610 -27.592 1.00 60.09 281 PRO A O 1
ATOM 2247 N N . SER A 1 282 ? -6.362 41.793 -28.058 1.00 61.16 282 SER A N 1
ATOM 2248 C CA . SER A 1 282 ? -6.953 42.792 -28.957 1.00 61.16 282 SER A CA 1
ATOM 2249 C C . SER A 1 282 ? -6.954 42.267 -30.412 1.00 61.16 282 SER A C 1
ATOM 2251 O O . SER A 1 282 ? -6.231 41.307 -30.683 1.00 61.16 282 SER A O 1
ATOM 2253 N N . PRO A 1 283 ? -7.802 42.832 -31.295 1.00 62.53 283 PRO A N 1
ATOM 2254 C CA . PRO A 1 283 ? -8.421 42.148 -32.440 1.00 62.53 283 PRO A CA 1
ATOM 2255 C C . PRO A 1 283 ? -7.500 41.837 -33.622 1.00 62.53 283 PRO A C 1
ATOM 2257 O O . PRO A 1 283 ? -6.507 42.572 -33.826 1.00 62.53 283 PRO A O 1
#